Protein AF-A0A3D9MBD0-F1 (afdb_monomer)

Sequence (295 aa):
MAILNMESDGMPGQVFIALKALVALGPMTKDRLFSICAPELAVDPKRFRYAVARWTQLGLFVENDGKLRVASEYNWLSNLEHDEAVRRMPSVVREVALSEINNRNFWDAESNLSADFTRAAAWILAQDIYTLPSSAEQIQVLESVQVGNEARRVLQNDTRWNGFKHWSVFMGFASGDSPLTVDPTVAVRDSLSGIFKDRSTLPAVDFIEALATILPVLDFGSYRQLVESEIKNSELASRAGDALSTSLSRALKRLEIGGVVGFEIRADAKQGYSFTGFAGRPWDRFTHITYHGEA

Foldseek 3Di:
DELLQCQQQNFPLLVLLLQLCCLAVNWDAPVVSLCVRPNPVRHDSNSSVSNLVLVCVLQQWDDDPNIIHGHPVLNVLSVDDSVVSSLCVLLSVVQSLPDCCLQVPLLDPPPNRHNLLLLVLLVVLQDQLVPDDQDLVVNLVLQCQFFVDPSSGRSNDPSSVQSNLRSCCSNQQWDDDPSIRGANLSNLLSCVCVQQVVHFKDFQVSSVVSSLDSSLSAPPRPSSVVSNVRTDPVSRPDDDDQEGHQRVLRSVVVCVVVVQKDFDADPPAPDWHFYADPPRDTDDIGGMMGGPDDD

Solvent-accessible surface area (backbone atoms only — not comparable to full-atom values): 15734 Å² total; per-residue (Å²): 95,43,50,28,39,50,77,55,41,26,54,63,69,52,52,50,48,53,51,50,48,31,52,75,71,42,69,38,38,64,69,60,50,40,60,73,73,31,37,77,92,81,35,72,45,68,40,48,52,31,15,53,54,42,39,31,75,59,51,52,30,41,76,56,96,78,22,39,29,64,26,76,92,58,51,66,47,58,78,42,58,70,70,57,27,60,69,48,46,37,56,52,55,39,48,41,44,66,30,63,83,29,32,70,40,53,78,49,93,57,80,13,42,22,15,54,42,46,48,45,49,14,49,58,49,66,40,57,64,88,74,57,67,71,47,50,69,54,43,28,51,53,47,54,72,29,31,78,54,70,86,75,61,65,52,79,42,60,65,35,37,52,28,42,52,53,46,31,34,60,39,16,44,23,40,74,84,79,61,60,39,71,34,33,38,53,42,54,57,73,45,43,63,75,66,42,62,95,49,53,65,42,50,32,59,65,48,48,54,47,46,13,66,77,41,26,38,40,75,90,3,66,54,19,52,58,46,55,72,52,38,41,75,90,66,46,78,82,62,67,87,49,43,43,44,37,22,58,29,49,20,54,49,52,35,34,78,68,58,33,32,48,75,40,74,53,93,85,56,92,59,49,40,27,32,20,47,78,93,74,37,73,77,53,68,30,22,29,39,34,56,70,55,88,128

Radius of gyration: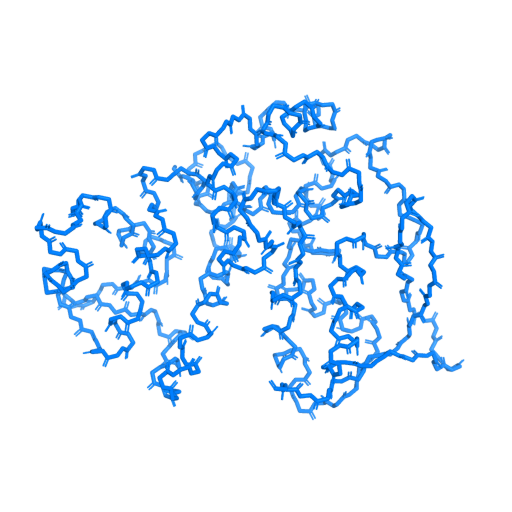 19.64 Å; Cα contacts (8 Å, |Δi|>4): 503; chains: 1; bounding box: 51×42×64 Å

pLDDT: mean 91.43, std 8.4, range [51.56, 98.56]

Structure (mmCIF, N/CA/C/O backbone):
data_AF-A0A3D9MBD0-F1
#
_entry.id   AF-A0A3D9MBD0-F1
#
loop_
_atom_site.group_PDB
_atom_site.id
_atom_site.type_symbol
_atom_site.label_atom_id
_atom_site.label_alt_id
_atom_site.label_comp_id
_atom_site.label_asym_id
_atom_site.label_entity_id
_atom_site.label_seq_id
_atom_site.pdbx_PDB_ins_code
_atom_site.Cartn_x
_atom_site.Cartn_y
_atom_site.Cartn_z
_atom_site.occupancy
_atom_site.B_iso_or_equiv
_atom_site.auth_seq_id
_atom_site.auth_comp_id
_atom_site.auth_asym_id
_atom_site.auth_atom_id
_atom_site.pdbx_PDB_model_num
ATOM 1 N N . MET A 1 1 ? -3.636 14.410 12.136 1.00 54.84 1 MET A 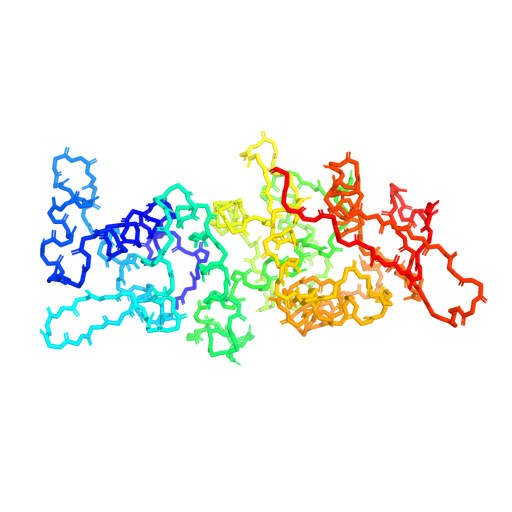N 1
ATOM 2 C CA . MET A 1 1 ? -3.080 13.145 12.673 1.00 54.84 1 MET A CA 1
ATOM 3 C C . MET A 1 1 ? -3.006 12.137 11.541 1.00 54.84 1 MET A C 1
ATOM 5 O O . MET A 1 1 ? -3.820 12.257 10.628 1.00 54.84 1 MET A O 1
ATOM 9 N N . ALA A 1 2 ? -2.005 11.258 11.566 1.00 66.19 2 ALA A N 1
ATOM 10 C CA . ALA A 1 2 ? -1.391 10.651 10.386 1.00 66.19 2 ALA A CA 1
ATOM 11 C C . ALA A 1 2 ? -0.995 9.187 10.705 1.00 66.19 2 ALA A C 1
ATOM 13 O O . ALA A 1 2 ? -0.537 8.956 11.821 1.00 66.19 2 ALA A O 1
ATOM 14 N N . ILE A 1 3 ? -1.176 8.229 9.782 1.00 77.81 3 ILE A N 1
ATOM 15 C CA . ILE A 1 3 ? -1.124 6.764 10.035 1.00 77.81 3 ILE A CA 1
ATOM 16 C C . ILE A 1 3 ? 0.204 6.275 10.633 1.00 77.81 3 ILE A C 1
ATOM 18 O O . ILE A 1 3 ? 0.242 5.262 11.336 1.00 77.81 3 ILE A O 1
ATOM 22 N N . LEU A 1 4 ? 1.303 6.993 10.403 1.00 80.12 4 LEU A N 1
ATOM 23 C CA . LEU A 1 4 ? 2.607 6.665 10.977 1.00 80.12 4 LEU A CA 1
ATOM 24 C C . LEU A 1 4 ? 2.704 6.984 12.480 1.00 80.12 4 LEU A C 1
ATOM 26 O O . LEU A 1 4 ? 3.708 6.644 13.108 1.00 80.12 4 LEU A O 1
ATOM 30 N N . ASN A 1 5 ? 1.688 7.615 13.080 1.00 80.56 5 ASN A N 1
ATOM 31 C CA . ASN A 1 5 ? 1.616 7.860 14.517 1.00 80.56 5 ASN A CA 1
ATOM 32 C C . ASN A 1 5 ? 0.902 6.712 15.259 1.00 80.56 5 ASN A C 1
ATOM 34 O O . ASN A 1 5 ? -0.313 6.708 15.452 1.00 80.56 5 ASN A O 1
ATOM 38 N N . MET A 1 6 ? 1.685 5.755 15.759 1.00 73.88 6 MET A N 1
ATOM 39 C CA . MET A 1 6 ? 1.171 4.558 16.441 1.00 73.88 6 MET A CA 1
ATOM 40 C C . MET A 1 6 ? 0.316 4.840 17.692 1.00 73.88 6 MET A C 1
ATOM 42 O O . MET A 1 6 ? -0.468 3.978 18.090 1.00 73.88 6 MET A O 1
ATOM 46 N N . GLU A 1 7 ? 0.445 6.007 18.335 1.00 69.31 7 GLU A N 1
ATOM 47 C CA . GLU A 1 7 ? -0.345 6.329 19.534 1.00 69.31 7 GLU A CA 1
ATOM 48 C C . GLU A 1 7 ? -1.826 6.579 19.224 1.00 69.31 7 GLU A C 1
ATOM 50 O O . GLU A 1 7 ? -2.692 6.199 20.017 1.00 69.31 7 GLU A O 1
ATOM 55 N N . SER A 1 8 ? -2.115 7.188 18.071 1.00 65.81 8 SER A N 1
ATOM 56 C CA . SER A 1 8 ? -3.468 7.587 17.668 1.00 65.81 8 SER A CA 1
ATOM 57 C C . SER A 1 8 ? -4.080 6.646 16.632 1.00 65.81 8 SER A C 1
ATOM 59 O O . SER A 1 8 ? -5.295 6.463 16.612 1.00 65.81 8 SER A O 1
ATOM 61 N N . ASP A 1 9 ? -3.255 6.043 15.778 1.00 70.50 9 ASP A N 1
ATOM 62 C CA . ASP A 1 9 ? -3.713 5.240 14.641 1.00 70.50 9 ASP A CA 1
ATOM 63 C C . ASP A 1 9 ? -3.773 3.736 14.953 1.00 70.50 9 ASP A C 1
ATOM 65 O O . ASP A 1 9 ? -4.411 2.961 14.233 1.00 70.50 9 ASP A O 1
ATOM 69 N N . GLY A 1 10 ? -3.175 3.344 16.081 1.00 79.62 10 GLY A N 1
ATOM 70 C CA . GLY A 1 10 ? -3.076 1.966 16.527 1.00 79.62 10 GLY A CA 1
ATOM 71 C C . GLY A 1 10 ? -2.046 1.151 15.754 1.00 79.62 10 GLY A C 1
ATOM 72 O O . GLY A 1 10 ? -1.422 1.601 14.795 1.00 79.62 10 GLY A O 1
ATOM 73 N N . MET A 1 11 ? -1.872 -0.089 16.197 1.00 88.06 11 MET A N 1
ATOM 74 C CA . MET A 1 11 ? -1.030 -1.081 15.533 1.00 88.06 11 MET A CA 1
ATOM 75 C C . MET A 1 11 ? -1.860 -1.902 14.540 1.00 88.06 11 MET A C 1
ATOM 77 O O . MET A 1 11 ? -3.035 -2.168 14.820 1.00 88.06 11 MET A O 1
ATOM 81 N N . PRO A 1 12 ? -1.260 -2.423 13.454 1.00 91.75 12 PRO A N 1
ATOM 82 C CA . PRO A 1 12 ? -1.986 -3.229 12.474 1.00 91.75 12 PRO A CA 1
ATOM 83 C C . PRO A 1 12 ? -2.772 -4.395 13.086 1.00 91.75 12 PRO A C 1
ATOM 85 O O . PRO A 1 12 ? -3.912 -4.644 12.706 1.00 91.75 12 PRO A O 1
ATOM 88 N N . GLY A 1 13 ? -2.215 -5.053 14.111 1.00 91.12 13 GLY A N 1
ATOM 89 C CA . GLY A 1 13 ? -2.890 -6.142 14.823 1.00 91.12 13 GLY A CA 1
ATOM 90 C C . GLY A 1 13 ? -4.216 -5.734 15.478 1.00 91.12 13 GLY A C 1
ATOM 91 O O . GLY A 1 13 ? -5.153 -6.524 15.496 1.00 91.12 13 GLY A O 1
ATOM 92 N N . GLN A 1 14 ? -4.339 -4.495 15.964 1.00 92.06 14 GLN A N 1
ATOM 93 C CA . GLN A 1 14 ? -5.577 -4.002 16.581 1.00 92.06 14 GLN A CA 1
ATOM 94 C C . GLN A 1 14 ? -6.681 -3.835 15.534 1.00 92.06 14 GLN A C 1
ATOM 96 O O . GLN A 1 14 ? -7.807 -4.289 15.734 1.00 92.06 14 GLN A O 1
ATOM 101 N N . VAL A 1 15 ? -6.344 -3.239 14.391 1.00 93.81 15 VAL A N 1
ATOM 102 C CA . VAL A 1 15 ? -7.279 -3.053 13.272 1.00 93.81 15 VAL A CA 1
ATOM 103 C C . VAL A 1 15 ? -7.676 -4.390 12.673 1.00 93.81 15 VAL A C 1
ATOM 105 O O . VAL A 1 15 ? -8.856 -4.633 12.440 1.00 93.81 15 VAL A O 1
ATOM 108 N N . PHE A 1 16 ? -6.706 -5.283 12.497 1.00 95.25 16 PHE A N 1
ATOM 109 C CA . PHE A 1 16 ? -6.936 -6.631 12.005 1.00 95.25 16 PHE A CA 1
ATOM 110 C C . PHE A 1 16 ? -7.888 -7.419 12.912 1.00 95.25 16 PHE A C 1
ATOM 112 O O . PHE A 1 16 ? -8.833 -8.024 12.419 1.00 95.25 16 PHE A O 1
ATOM 119 N N . ILE A 1 17 ? -7.704 -7.372 14.236 1.00 94.94 17 ILE A N 1
ATOM 120 C CA . ILE A 1 17 ? -8.604 -8.043 15.186 1.00 94.94 17 ILE A CA 1
ATOM 121 C C . ILE A 1 17 ? -10.011 -7.428 15.143 1.00 94.94 17 ILE A C 1
ATOM 123 O O . ILE A 1 17 ? -10.994 -8.170 15.136 1.00 94.94 17 ILE A O 1
ATOM 127 N N . ALA A 1 18 ? -10.130 -6.096 15.078 1.00 95.44 18 ALA A N 1
ATOM 128 C CA . ALA A 1 18 ? -11.424 -5.425 14.948 1.00 95.44 18 ALA A CA 1
ATOM 129 C C . ALA A 1 18 ? -12.154 -5.841 13.660 1.00 95.44 18 ALA A C 1
ATOM 131 O O . ALA A 1 18 ? -13.325 -6.222 13.705 1.00 95.44 18 ALA A O 1
ATOM 132 N N . LEU A 1 19 ? -11.446 -5.821 12.528 1.00 96.81 19 LEU A N 1
ATOM 133 C CA . LEU A 1 19 ? -11.967 -6.227 11.227 1.00 96.81 19 LEU A CA 1
ATOM 134 C C . LEU A 1 19 ? -12.376 -7.703 11.236 1.00 96.81 19 LEU A C 1
ATOM 136 O O . LEU A 1 19 ? -13.499 -8.027 10.859 1.00 96.81 19 LEU A O 1
ATOM 140 N N . LYS A 1 20 ? -11.521 -8.584 11.763 1.00 96.38 20 LYS A N 1
ATOM 141 C CA . LYS A 1 20 ? -11.807 -10.015 11.905 1.00 96.38 20 LYS A CA 1
ATOM 142 C C . LYS A 1 20 ? -13.062 -10.275 12.731 1.00 96.38 20 LYS A C 1
ATOM 144 O O . LYS A 1 20 ? -13.895 -11.082 12.325 1.00 96.38 20 LYS A O 1
ATOM 149 N N . ALA A 1 21 ? -13.223 -9.588 13.860 1.00 96.38 21 ALA A N 1
ATOM 150 C CA . ALA A 1 21 ? -14.402 -9.736 14.705 1.00 96.38 21 ALA A CA 1
ATOM 151 C C . ALA A 1 21 ? -15.682 -9.264 14.001 1.00 96.38 21 ALA A C 1
ATOM 153 O O . ALA A 1 21 ? -16.694 -9.956 14.069 1.00 96.38 21 ALA A O 1
ATOM 154 N N . LEU A 1 22 ? -15.646 -8.127 13.301 1.00 96.75 22 LEU A N 1
ATOM 155 C CA . LEU A 1 22 ? -16.814 -7.595 12.590 1.00 96.75 22 LEU A CA 1
ATOM 156 C C . LEU A 1 22 ? -17.202 -8.434 11.366 1.00 96.75 22 LEU A C 1
ATOM 158 O O . LEU A 1 22 ? -18.392 -8.582 11.103 1.00 96.75 22 LEU A O 1
ATOM 162 N N . VAL A 1 23 ? -16.230 -9.009 10.651 1.00 96.38 23 VAL A N 1
ATOM 163 C CA . VAL A 1 23 ? -16.489 -9.951 9.548 1.00 96.38 23 VAL A CA 1
ATOM 164 C C . VAL A 1 23 ? -17.091 -11.255 10.082 1.00 96.38 23 VAL A C 1
ATOM 166 O O . VAL A 1 23 ? -18.076 -11.742 9.542 1.00 96.38 23 VAL A O 1
ATOM 169 N N . ALA A 1 24 ? -16.547 -11.807 11.171 1.00 95.00 24 ALA A N 1
ATOM 170 C CA . ALA A 1 24 ? -16.981 -13.106 11.688 1.00 95.00 24 ALA A CA 1
ATOM 171 C C . ALA A 1 24 ? -18.297 -13.060 12.486 1.00 95.00 24 ALA A C 1
ATOM 173 O O . ALA A 1 24 ? -19.066 -14.017 12.467 1.00 95.00 24 ALA A O 1
ATOM 174 N N . LEU A 1 25 ? -18.544 -11.981 13.234 1.00 95.31 25 LEU A N 1
ATOM 175 C CA . LEU A 1 25 ? -19.671 -11.875 14.174 1.00 95.31 25 LEU A CA 1
ATOM 176 C C . LEU A 1 25 ? -20.735 -10.864 13.725 1.00 95.31 25 LEU A C 1
ATOM 178 O O . LEU A 1 25 ? -21.774 -10.733 14.377 1.00 95.31 25 LEU A O 1
ATOM 182 N N . GLY A 1 26 ? -20.478 -10.145 12.632 1.00 94.94 26 GLY A N 1
ATOM 183 C CA . GLY A 1 26 ? -21.361 -9.125 12.088 1.00 94.94 26 GLY A CA 1
ATOM 184 C C . GLY A 1 26 ? -21.385 -7.810 12.886 1.00 94.94 26 GLY A C 1
ATOM 185 O O . GLY A 1 26 ? -20.611 -7.608 13.829 1.00 94.94 26 GLY A O 1
ATOM 186 N N . PRO A 1 27 ? -22.291 -6.885 12.508 1.00 96.88 27 PRO A N 1
ATOM 187 C CA . PRO A 1 27 ? -22.417 -5.573 13.138 1.00 96.88 27 PRO A CA 1
ATOM 188 C C . PRO A 1 27 ? -22.726 -5.646 14.638 1.00 96.88 27 PRO A C 1
ATOM 190 O O . PRO A 1 27 ? -23.676 -6.314 15.061 1.00 96.88 27 PRO A O 1
ATOM 193 N N . MET A 1 28 ? -21.994 -4.884 15.451 1.00 97.62 28 MET A N 1
ATOM 194 C CA . MET A 1 28 ? -22.148 -4.889 16.910 1.00 97.62 28 MET A CA 1
ATOM 195 C C . MET A 1 28 ? -21.879 -3.523 17.541 1.00 97.62 28 MET A C 1
ATOM 197 O O . MET A 1 28 ? -21.316 -2.635 16.909 1.00 97.62 28 MET A O 1
ATOM 201 N N . THR A 1 29 ? -22.282 -3.335 18.798 1.00 97.06 29 THR A N 1
ATOM 202 C CA . THR A 1 29 ? -21.958 -2.110 19.542 1.00 97.06 29 THR A CA 1
ATOM 203 C C . THR A 1 29 ? -20.453 -2.018 19.801 1.00 97.06 29 THR A C 1
ATOM 205 O O . THR A 1 29 ? -19.770 -3.040 19.927 1.00 97.06 29 THR A O 1
ATOM 208 N N . LYS A 1 30 ? -19.933 -0.792 19.926 1.00 94.81 30 LYS A N 1
ATOM 209 C CA . LYS A 1 30 ? -18.523 -0.548 20.276 1.00 94.81 30 LYS A CA 1
ATOM 210 C C . LYS A 1 30 ? -18.131 -1.236 21.585 1.00 94.81 30 LYS A C 1
ATOM 212 O O . LYS A 1 30 ? -17.104 -1.901 21.622 1.00 94.81 30 LYS A O 1
ATOM 217 N N . ASP A 1 31 ? -18.982 -1.174 22.608 1.00 92.81 31 ASP A N 1
ATOM 218 C CA . ASP A 1 31 ? -18.724 -1.823 23.902 1.00 92.81 31 ASP A CA 1
ATOM 219 C C . ASP A 1 31 ? -18.565 -3.338 23.772 1.00 92.81 31 ASP A C 1
ATOM 221 O O . ASP A 1 31 ? -17.638 -3.924 24.337 1.00 92.81 31 ASP A O 1
ATOM 225 N N . ARG A 1 32 ? -19.422 -3.977 22.964 1.00 95.06 32 ARG A N 1
ATOM 226 C CA . ARG A 1 32 ? -19.304 -5.409 22.689 1.00 95.06 32 ARG A CA 1
ATOM 227 C C . ARG A 1 32 ? -18.005 -5.711 21.948 1.00 95.06 32 ARG A C 1
ATOM 229 O O . ARG A 1 32 ? -17.284 -6.607 22.374 1.00 95.06 32 ARG A O 1
ATOM 236 N N . LEU A 1 33 ? -17.668 -4.950 20.906 1.00 94.88 33 LEU A N 1
ATOM 237 C CA . LEU A 1 33 ? -16.407 -5.131 20.184 1.00 94.88 33 LEU A CA 1
ATOM 238 C C . LEU A 1 33 ? -15.193 -4.988 21.115 1.00 94.88 33 LEU A C 1
ATOM 240 O O . LEU A 1 33 ? -14.294 -5.823 21.087 1.00 94.88 33 LEU A O 1
ATOM 244 N N . PHE A 1 34 ? -15.179 -3.965 21.971 1.00 92.94 34 PHE A N 1
ATOM 245 C CA . PHE A 1 34 ? -14.080 -3.713 22.905 1.00 92.94 34 PHE A CA 1
ATOM 246 C C . PHE A 1 34 ? -13.938 -4.830 23.939 1.00 92.94 34 PHE A C 1
ATOM 248 O O . PHE A 1 34 ? -12.818 -5.259 24.200 1.00 92.94 34 PHE A O 1
ATOM 255 N N . SER A 1 35 ? -15.049 -5.366 24.452 1.00 91.44 35 SER A N 1
ATOM 256 C CA . SER A 1 35 ? -15.024 -6.505 25.380 1.00 91.44 35 SER A CA 1
ATOM 257 C C . SER A 1 35 ? -14.431 -7.784 24.772 1.00 91.44 35 SER A C 1
ATOM 259 O O . SER A 1 35 ? -13.801 -8.558 25.487 1.00 91.44 35 SER A O 1
ATOM 261 N N . ILE A 1 36 ? -14.602 -7.996 23.461 1.00 91.62 36 ILE A N 1
ATOM 262 C CA . ILE A 1 36 ? -14.113 -9.185 22.746 1.00 91.62 36 ILE A CA 1
ATOM 263 C C . ILE A 1 36 ? -12.646 -9.012 22.343 1.00 91.62 36 ILE A C 1
ATOM 265 O O . ILE A 1 36 ? -11.837 -9.919 22.517 1.00 91.62 36 ILE A O 1
ATOM 269 N N . CYS A 1 37 ? -12.308 -7.853 21.781 1.00 90.81 37 CYS A N 1
ATOM 270 C CA . CYS A 1 37 ? -11.036 -7.637 21.096 1.00 90.81 37 CYS A CA 1
ATOM 271 C C . CYS A 1 37 ? -9.943 -7.024 21.978 1.00 90.81 37 CYS A C 1
ATOM 273 O O . CYS A 1 37 ? -8.762 -7.156 21.663 1.00 90.81 37 CYS A O 1
ATOM 275 N N . ALA A 1 38 ? -10.318 -6.330 23.052 1.00 86.88 38 ALA A N 1
ATOM 276 C CA . ALA A 1 38 ? -9.388 -5.670 23.963 1.00 86.88 38 ALA A CA 1
ATOM 277 C C . ALA A 1 38 ? -9.907 -5.726 25.412 1.00 86.88 38 ALA A C 1
ATOM 279 O O . ALA A 1 38 ? -10.199 -4.679 26.001 1.00 86.88 38 ALA A O 1
ATOM 280 N N . PRO A 1 39 ? -10.055 -6.933 25.997 1.00 80.12 39 PRO A N 1
ATOM 281 C CA . PRO A 1 39 ? -10.430 -7.051 27.398 1.00 80.12 39 PRO A CA 1
ATOM 282 C C . PRO A 1 39 ? -9.355 -6.390 28.272 1.00 80.12 39 PRO A C 1
ATOM 284 O O . PRO A 1 39 ? -8.161 -6.591 28.046 1.00 80.12 39 PRO A O 1
ATOM 287 N N . GLU A 1 40 ? -9.776 -5.620 29.282 1.00 75.06 40 GLU A N 1
ATOM 288 C CA . GLU A 1 40 ? -8.896 -4.778 30.121 1.00 75.06 40 GLU A CA 1
ATOM 289 C C . GLU A 1 40 ? -7.742 -5.547 30.779 1.00 75.06 40 GLU A C 1
ATOM 291 O O . GLU A 1 40 ? -6.686 -4.983 31.049 1.00 75.06 40 GLU A O 1
ATOM 296 N N . LEU A 1 41 ? -7.925 -6.849 30.998 1.00 68.81 41 LEU A N 1
ATOM 297 C CA . LEU A 1 41 ? -6.919 -7.737 31.578 1.00 68.81 41 LEU A CA 1
ATOM 298 C C . LEU A 1 41 ? -5.787 -8.116 30.606 1.00 68.81 41 LEU A C 1
ATOM 300 O O . LEU A 1 41 ? -4.773 -8.642 31.054 1.00 68.81 41 LEU A O 1
ATOM 304 N N . ALA A 1 42 ? -5.952 -7.893 29.297 1.00 68.44 42 ALA A N 1
ATOM 305 C CA . ALA A 1 42 ? -5.021 -8.363 28.266 1.00 68.44 42 ALA A CA 1
ATOM 306 C C . ALA A 1 42 ? -4.357 -7.240 2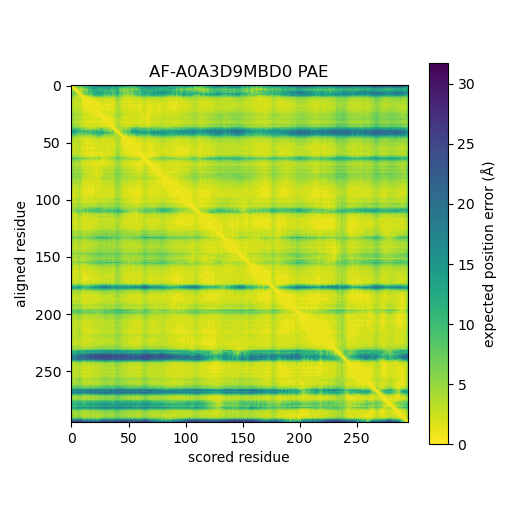7.455 1.00 68.44 42 ALA A C 1
ATOM 308 O O . ALA A 1 42 ? -3.231 -7.414 26.993 1.00 68.44 42 ALA A O 1
ATOM 309 N N . VAL A 1 43 ? -5.038 -6.109 27.236 1.00 73.06 43 VAL A N 1
ATOM 310 C CA . VAL A 1 43 ? -4.560 -5.031 26.351 1.00 73.06 43 VAL A CA 1
ATOM 311 C C . VAL A 1 43 ? -4.992 -3.673 26.898 1.00 73.06 43 VAL A C 1
ATOM 313 O O . VAL A 1 43 ? -6.094 -3.555 27.423 1.00 73.06 43 VAL A O 1
ATOM 316 N N . ASP A 1 44 ? -4.168 -2.631 26.712 1.00 75.00 44 ASP A N 1
ATOM 317 C CA . ASP A 1 44 ? -4.590 -1.239 26.926 1.00 75.00 44 ASP A CA 1
ATOM 318 C C . ASP A 1 44 ? -5.783 -0.902 26.001 1.00 75.00 44 ASP A C 1
ATOM 320 O O . ASP A 1 44 ? -5.599 -0.744 24.782 1.00 75.00 44 ASP A O 1
ATOM 324 N N . PRO A 1 45 ? -7.007 -0.752 26.545 1.00 81.81 45 PRO A N 1
ATOM 325 C CA . PRO A 1 45 ? -8.202 -0.532 25.740 1.00 81.81 45 PRO A CA 1
ATOM 326 C C . PRO A 1 45 ? -8.162 0.816 25.026 1.00 81.81 45 PRO A C 1
ATOM 328 O O . PRO A 1 45 ? -8.815 0.989 23.998 1.00 81.81 45 PRO A O 1
ATOM 331 N N . LYS A 1 46 ? -7.409 1.788 25.556 1.00 86.00 46 LYS A N 1
ATOM 332 C CA . LYS A 1 46 ? -7.351 3.149 25.023 1.00 86.00 46 LYS A CA 1
ATOM 333 C C . LYS A 1 46 ? -6.799 3.151 23.600 1.00 86.00 46 LYS A C 1
ATOM 335 O O . LYS A 1 46 ? -7.417 3.729 22.708 1.00 86.00 46 LYS A O 1
ATOM 340 N N . ARG A 1 47 ? -5.696 2.433 23.368 1.00 84.38 47 ARG A N 1
ATOM 341 C CA . ARG A 1 47 ? -5.077 2.307 22.037 1.00 84.38 47 ARG A CA 1
ATOM 342 C C . ARG A 1 47 ? -5.994 1.602 21.042 1.00 84.38 47 ARG A C 1
ATOM 344 O O . ARG A 1 47 ? -6.132 2.063 19.915 1.00 84.38 47 ARG A O 1
ATOM 351 N N . PHE A 1 48 ? -6.673 0.534 21.464 1.00 89.31 48 PHE A N 1
ATOM 352 C CA . PHE A 1 48 ? -7.627 -0.167 20.601 1.00 89.31 48 PHE A CA 1
ATOM 353 C C . PHE A 1 48 ? -8.808 0.732 20.206 1.00 89.31 48 PHE A C 1
ATOM 355 O O . PHE A 1 48 ? -9.202 0.774 19.042 1.00 89.31 48 PHE A O 1
ATOM 362 N N . ARG A 1 49 ? -9.349 1.504 21.159 1.00 91.56 49 ARG A N 1
ATOM 363 C CA . ARG A 1 49 ? -10.429 2.469 20.901 1.00 91.56 49 ARG A CA 1
ATOM 364 C C . ARG A 1 49 ? -10.003 3.548 19.908 1.00 91.56 49 ARG A C 1
ATOM 366 O O . ARG A 1 49 ? -10.786 3.870 19.016 1.00 91.56 49 ARG A O 1
ATOM 373 N N . TYR A 1 50 ? -8.785 4.078 20.034 1.00 89.75 50 TYR A N 1
ATOM 374 C CA . TYR A 1 50 ? -8.248 5.043 19.073 1.00 89.75 50 TYR A CA 1
ATOM 375 C C . TYR A 1 50 ? -8.063 4.437 17.688 1.00 89.75 50 TYR A C 1
ATOM 377 O O . TYR A 1 50 ? -8.526 5.040 16.725 1.00 89.75 50 TYR A O 1
ATOM 385 N N . ALA A 1 51 ? -7.530 3.216 17.592 1.00 90.75 51 ALA A N 1
ATOM 386 C CA . ALA A 1 51 ? -7.429 2.495 16.327 1.00 90.75 51 ALA A CA 1
ATOM 387 C C . ALA A 1 51 ? -8.806 2.359 15.653 1.00 90.75 51 ALA A C 1
ATOM 389 O O . ALA A 1 51 ? -8.993 2.765 14.510 1.00 90.75 51 ALA A O 1
ATOM 390 N N . VAL A 1 52 ? -9.817 1.869 16.377 1.00 93.88 52 VAL A N 1
ATOM 391 C CA . VAL A 1 52 ? -11.174 1.723 15.829 1.00 93.88 52 VAL A CA 1
ATOM 392 C C . VAL A 1 52 ? -11.756 3.071 15.402 1.00 93.88 52 VAL A C 1
ATOM 394 O O . VAL A 1 52 ? -12.292 3.180 14.300 1.00 93.88 52 VAL A O 1
ATOM 397 N N . ALA A 1 53 ? -11.633 4.111 16.230 1.00 93.31 53 ALA A N 1
ATOM 398 C CA . ALA A 1 53 ? -12.114 5.448 15.889 1.00 93.31 53 ALA A CA 1
ATOM 399 C C . ALA A 1 53 ? -11.415 5.997 14.639 1.00 93.31 53 ALA A C 1
ATOM 401 O O . ALA A 1 53 ? -12.065 6.545 13.749 1.00 93.31 53 ALA A O 1
ATOM 402 N N . ARG A 1 54 ? -10.102 5.802 14.539 1.00 92.25 54 ARG A N 1
ATOM 403 C CA . ARG A 1 54 ? -9.302 6.269 13.419 1.00 92.25 54 ARG A CA 1
ATOM 404 C C . ARG A 1 54 ? -9.667 5.569 12.120 1.00 92.25 54 ARG A C 1
ATOM 406 O O . ARG A 1 54 ? -9.916 6.225 11.118 1.00 92.25 54 ARG A O 1
ATOM 413 N N . TRP A 1 55 ? -9.770 4.250 12.145 1.00 95.00 55 TRP A N 1
ATOM 414 C CA . TRP A 1 55 ? -10.138 3.472 10.968 1.00 95.00 55 TRP A CA 1
ATOM 415 C C . TRP A 1 55 ? -11.626 3.603 10.609 1.00 95.00 55 TRP A C 1
ATOM 417 O O . TRP A 1 55 ? -12.003 3.361 9.468 1.00 95.00 55 TRP A O 1
ATOM 427 N N . THR A 1 56 ? -12.457 4.103 11.531 1.00 95.88 56 THR A N 1
ATOM 428 C CA . THR A 1 56 ? -13.793 4.628 11.199 1.00 95.88 56 THR A CA 1
ATOM 429 C C . THR A 1 56 ? -13.691 5.943 10.413 1.00 95.88 56 THR A C 1
ATOM 431 O O . THR A 1 56 ? -14.368 6.102 9.406 1.00 95.88 56 THR A O 1
ATOM 434 N N . GLN A 1 57 ? -12.815 6.877 10.814 1.00 94.12 57 GLN A N 1
ATOM 435 C CA . GLN A 1 57 ? -12.592 8.134 10.071 1.00 94.12 57 GLN A CA 1
ATOM 436 C C . GLN A 1 57 ? -12.031 7.900 8.665 1.00 94.12 57 GLN A C 1
ATOM 438 O O . GLN A 1 57 ? -12.369 8.642 7.751 1.00 94.12 57 GLN A O 1
ATOM 443 N N . LEU A 1 58 ? -11.180 6.884 8.503 1.00 94.69 58 LEU A N 1
ATOM 444 C CA . LEU A 1 58 ? -10.625 6.490 7.205 1.00 94.69 58 LEU A CA 1
ATOM 445 C C . LEU A 1 58 ? -11.643 5.749 6.322 1.00 94.69 58 LEU A C 1
ATOM 447 O O . LEU A 1 58 ? -11.363 5.516 5.153 1.00 94.69 58 LEU A O 1
ATOM 451 N N . GLY A 1 59 ? -12.805 5.368 6.860 1.00 96.38 59 GLY A N 1
ATOM 452 C CA . GLY A 1 59 ? -13.865 4.706 6.101 1.00 96.38 59 GLY A CA 1
ATOM 453 C C . GLY A 1 59 ? -13.789 3.178 6.055 1.00 96.38 59 GLY A C 1
ATOM 454 O O . GLY A 1 59 ? -14.606 2.573 5.379 1.00 96.38 59 GLY A O 1
ATOM 455 N N . LEU A 1 60 ? -12.882 2.524 6.794 1.00 97.31 60 LEU A N 1
ATOM 456 C CA . LEU A 1 60 ? -12.887 1.054 6.909 1.00 97.31 60 LEU A CA 1
ATOM 457 C C . LEU A 1 60 ? -14.100 0.560 7.707 1.00 97.31 60 LEU A C 1
ATOM 459 O O . LEU A 1 60 ? -14.728 -0.448 7.369 1.00 97.31 60 LEU A O 1
ATOM 463 N N . PHE A 1 61 ? -14.412 1.267 8.792 1.00 97.56 61 PHE A N 1
ATOM 464 C CA . PHE A 1 61 ? -15.569 0.993 9.635 1.00 97.56 61 PHE A CA 1
ATOM 465 C C . PHE A 1 61 ? -16.602 2.104 9.507 1.00 97.56 61 PHE A C 1
ATOM 467 O O . PHE A 1 61 ? -16.265 3.268 9.311 1.00 97.56 61 PHE A O 1
ATOM 474 N N . VAL A 1 62 ? -17.870 1.746 9.676 1.00 97.06 62 VAL A N 1
ATOM 475 C CA . VAL A 1 62 ? -18.996 2.682 9.662 1.00 97.06 62 VAL A CA 1
ATOM 476 C C . VAL A 1 62 ? -19.875 2.409 10.872 1.00 97.06 62 VAL A C 1
ATOM 478 O O . VAL A 1 62 ? -20.098 1.257 11.252 1.00 97.06 62 VAL A O 1
ATOM 481 N N . GLU A 1 63 ? -20.385 3.471 11.485 1.00 95.88 63 GLU A N 1
ATOM 482 C CA . GLU A 1 63 ? -21.351 3.386 12.575 1.00 95.88 63 GLU A CA 1
ATOM 483 C C . GLU A 1 63 ? -22.744 3.747 12.059 1.00 95.88 63 GLU A C 1
ATOM 485 O O . GLU A 1 63 ? -22.952 4.827 11.514 1.00 95.88 63 GLU A O 1
ATOM 490 N N . ASN A 1 64 ? -23.696 2.828 12.219 1.00 93.38 64 ASN A N 1
ATOM 491 C CA . ASN A 1 64 ? -25.099 3.052 11.887 1.00 93.38 64 ASN A CA 1
ATOM 492 C C . ASN A 1 64 ? -25.994 2.345 12.913 1.00 93.38 64 ASN A C 1
ATOM 494 O O . ASN A 1 64 ? -25.711 1.203 13.292 1.00 93.38 64 ASN A O 1
ATOM 498 N N . ASP A 1 65 ? -27.051 3.021 13.364 1.00 92.25 65 ASP A N 1
ATOM 499 C CA . ASP A 1 65 ? -27.972 2.556 14.411 1.00 92.25 65 ASP A CA 1
ATOM 500 C C . ASP A 1 65 ? -27.255 2.116 15.705 1.00 92.25 65 ASP A C 1
ATOM 502 O O . ASP A 1 65 ? -27.570 1.083 16.300 1.00 92.25 65 ASP A O 1
ATOM 506 N N . GLY A 1 66 ? -26.215 2.858 16.110 1.00 92.94 66 GLY A N 1
ATOM 507 C CA . GLY A 1 66 ? -25.397 2.549 17.294 1.00 92.94 66 GLY A CA 1
ATOM 508 C C . GLY A 1 66 ? -24.550 1.273 17.176 1.00 92.94 66 GLY A C 1
ATOM 509 O O . GLY A 1 66 ? -24.005 0.789 18.172 1.00 92.94 66 GLY A O 1
ATOM 510 N N . LYS A 1 67 ? -24.441 0.699 15.972 1.00 96.69 67 LYS A N 1
ATOM 511 C CA . LYS A 1 67 ? -23.615 -0.476 15.684 1.00 96.69 67 LYS A CA 1
ATOM 512 C C . LYS A 1 67 ? -22.495 -0.122 14.724 1.00 96.69 67 LYS A C 1
ATOM 514 O O . LYS A 1 67 ? -22.725 0.457 13.663 1.00 96.69 67 LYS A O 1
ATOM 519 N N . LEU A 1 68 ? -21.294 -0.557 15.074 1.00 97.50 68 LEU A N 1
ATOM 520 C CA . LEU A 1 68 ? -20.144 -0.550 14.193 1.00 97.50 68 LEU A CA 1
ATOM 521 C C . LEU A 1 68 ? -20.215 -1.751 13.243 1.00 97.50 68 LEU A C 1
ATOM 523 O O . LEU A 1 68 ? -20.599 -2.853 13.644 1.00 97.50 68 LEU A O 1
ATOM 527 N N . ARG A 1 69 ? -19.843 -1.533 11.986 1.00 97.06 69 ARG A N 1
ATOM 528 C CA . ARG A 1 69 ? -19.732 -2.553 10.938 1.00 97.06 69 ARG A CA 1
ATOM 529 C C . ARG A 1 69 ? -18.586 -2.216 9.990 1.00 97.06 69 ARG A C 1
ATOM 531 O O . ARG A 1 69 ? -18.101 -1.088 9.992 1.00 97.06 69 ARG A O 1
ATOM 538 N N . VAL A 1 70 ? -18.175 -3.185 9.181 1.00 97.56 70 VAL A N 1
ATOM 539 C CA . VAL A 1 70 ? -17.279 -2.935 8.043 1.00 97.56 70 VAL A CA 1
ATOM 540 C C . VAL A 1 70 ? -18.032 -2.119 6.986 1.00 97.56 70 VAL A C 1
ATOM 542 O O . VAL A 1 70 ? -19.246 -2.288 6.835 1.00 97.56 70 VAL A O 1
ATOM 545 N N . ALA A 1 71 ? -17.347 -1.207 6.294 1.00 97.44 71 ALA A N 1
ATOM 546 C CA . ALA A 1 71 ? -17.935 -0.463 5.183 1.00 97.44 71 ALA A CA 1
ATOM 547 C C . ALA A 1 71 ? -18.485 -1.407 4.103 1.00 97.44 71 ALA A C 1
ATOM 549 O O . ALA A 1 71 ? -17.934 -2.478 3.846 1.00 97.44 71 ALA A O 1
ATOM 550 N N . SER A 1 72 ? -19.596 -1.011 3.474 1.00 95.50 72 SER A N 1
ATOM 551 C CA . SER A 1 72 ? -20.378 -1.903 2.610 1.00 95.50 72 SER A CA 1
ATOM 552 C C . SER A 1 72 ? -19.619 -2.405 1.385 1.00 95.50 72 SER A C 1
ATOM 554 O O . SER A 1 72 ? -19.896 -3.504 0.911 1.00 95.50 72 SER A O 1
ATOM 556 N N . GLU A 1 73 ? -18.653 -1.626 0.903 1.00 95.62 73 GLU A N 1
ATOM 557 C CA . GLU A 1 73 ? -17.742 -1.995 -0.184 1.00 95.62 73 GLU A CA 1
ATOM 558 C C . GLU A 1 73 ? -16.880 -3.233 0.131 1.00 95.62 73 GLU A C 1
ATOM 560 O O . GLU A 1 73 ? -16.504 -3.956 -0.786 1.00 95.62 73 GLU A O 1
ATOM 565 N N . TYR A 1 74 ? -16.669 -3.561 1.413 1.00 96.31 74 TYR A N 1
ATOM 566 C CA . TYR A 1 74 ? -15.908 -4.739 1.856 1.00 96.31 74 TYR A CA 1
ATOM 567 C C . TYR A 1 74 ? -16.784 -5.852 2.451 1.00 96.31 74 TYR A C 1
ATOM 569 O O . TYR A 1 74 ? -16.271 -6.806 3.038 1.00 96.31 74 TYR A O 1
ATOM 577 N N . ASN A 1 75 ? -18.113 -5.783 2.290 1.00 92.81 75 ASN A N 1
ATOM 578 C CA . ASN A 1 75 ? -19.029 -6.820 2.790 1.00 92.81 75 ASN A CA 1
ATOM 579 C C . ASN A 1 75 ? -18.748 -8.207 2.193 1.00 92.81 75 ASN A C 1
ATOM 581 O O . ASN A 1 75 ? -19.052 -9.217 2.831 1.00 92.81 75 ASN A O 1
ATOM 585 N N . TRP A 1 76 ? -18.144 -8.264 1.001 1.00 94.31 76 TRP A N 1
ATOM 586 C CA . TRP A 1 76 ? -17.753 -9.510 0.341 1.00 94.31 76 TRP A CA 1
ATOM 587 C C . TRP A 1 76 ? -16.802 -10.367 1.186 1.00 94.31 76 TRP A C 1
ATOM 589 O O . TRP A 1 76 ? -16.835 -11.585 1.043 1.00 94.31 76 TRP A O 1
ATOM 599 N N . LEU A 1 77 ? -16.043 -9.780 2.125 1.00 95.44 77 LEU A N 1
ATOM 600 C CA . LEU A 1 77 ? -15.217 -10.537 3.077 1.00 95.44 77 LEU A CA 1
ATOM 601 C C . LEU A 1 77 ? -16.034 -11.548 3.890 1.00 95.44 77 LEU A C 1
ATOM 603 O O . LEU A 1 77 ? -15.524 -12.607 4.233 1.00 95.44 77 LEU A O 1
ATOM 607 N N . SER A 1 78 ? -17.298 -11.236 4.191 1.00 93.12 78 SER A N 1
ATOM 608 C CA . SER A 1 78 ? -18.169 -12.111 4.991 1.00 93.12 78 SER A CA 1
ATOM 609 C C . SER A 1 78 ? -18.710 -13.302 4.194 1.00 93.12 78 SER A C 1
ATOM 611 O O . SER A 1 78 ? -19.253 -14.229 4.785 1.00 93.12 78 SER A O 1
ATOM 613 N N . ASN A 1 79 ? -18.572 -13.277 2.864 1.00 94.06 79 ASN A N 1
ATOM 614 C CA . ASN A 1 79 ? -18.990 -14.362 1.973 1.00 94.06 79 ASN A CA 1
ATOM 615 C C . ASN A 1 79 ? -17.856 -15.360 1.692 1.00 94.06 79 ASN A C 1
ATOM 617 O O . ASN A 1 79 ? -18.071 -16.338 0.979 1.00 94.06 79 ASN A O 1
ATOM 621 N N . LEU A 1 80 ? -16.649 -15.089 2.191 1.00 94.19 80 LEU A N 1
ATOM 622 C CA . LEU A 1 80 ? -15.484 -15.943 2.012 1.00 94.19 80 LEU A CA 1
ATOM 623 C C . LEU A 1 80 ? -15.346 -16.927 3.173 1.00 94.19 80 LEU A C 1
ATOM 625 O O . LEU A 1 80 ? -15.742 -16.644 4.305 1.00 94.19 80 LEU A O 1
ATOM 629 N N . GLU A 1 81 ? -14.702 -18.059 2.895 1.00 94.50 81 GLU A N 1
ATOM 630 C CA . GLU A 1 81 ? -14.220 -18.963 3.938 1.00 94.50 81 GLU A CA 1
ATOM 631 C C . GLU A 1 81 ? -13.292 -18.226 4.910 1.00 94.50 81 GLU A C 1
ATOM 633 O O . GLU A 1 81 ? -12.553 -17.322 4.514 1.00 94.50 81 GLU A O 1
ATOM 638 N N . HIS A 1 82 ? -13.301 -18.630 6.184 1.00 91.69 82 HIS A N 1
ATOM 639 C CA . HIS A 1 82 ? -12.638 -17.889 7.264 1.00 91.69 82 HIS A CA 1
ATOM 640 C C . HIS A 1 82 ? -11.177 -17.535 6.955 1.00 91.69 82 HIS A C 1
ATOM 642 O O . HIS A 1 82 ? -10.768 -16.381 7.101 1.00 91.69 82 HIS A O 1
ATOM 648 N N . ASP A 1 83 ? -10.399 -18.522 6.514 1.00 93.56 83 ASP A N 1
ATOM 649 C CA . ASP A 1 83 ? -8.973 -18.343 6.243 1.00 93.56 83 ASP A CA 1
ATOM 650 C C . ASP A 1 83 ? -8.731 -17.447 5.027 1.00 93.56 83 ASP A C 1
ATOM 652 O O . ASP A 1 83 ? -7.766 -16.684 5.004 1.00 93.56 83 ASP A O 1
ATOM 656 N N . GLU A 1 84 ? -9.622 -17.494 4.037 1.00 93.31 84 GLU A N 1
ATOM 657 C CA . GLU A 1 84 ? -9.544 -16.641 2.855 1.00 93.31 84 GLU A CA 1
ATOM 658 C C . GLU A 1 84 ? -9.917 -15.195 3.191 1.00 93.31 84 GLU A C 1
ATOM 660 O O . GLU A 1 84 ? -9.177 -14.274 2.849 1.00 93.31 84 GLU A O 1
ATOM 665 N N . ALA A 1 85 ? -10.987 -14.983 3.961 1.00 94.56 85 ALA A N 1
ATOM 666 C CA . ALA A 1 85 ? -11.342 -13.663 4.475 1.00 94.56 85 ALA A CA 1
ATOM 667 C C . ALA A 1 85 ? -10.172 -13.047 5.255 1.00 94.56 85 ALA A C 1
ATOM 669 O O . ALA A 1 85 ? -9.798 -11.898 5.025 1.00 94.56 85 ALA A O 1
ATOM 670 N N . VAL A 1 86 ? -9.552 -13.830 6.144 1.00 94.44 86 VAL A N 1
ATOM 671 C CA . VAL A 1 86 ? -8.383 -13.420 6.930 1.00 94.44 86 VAL A CA 1
ATOM 672 C C . VAL A 1 86 ? -7.202 -13.031 6.037 1.00 94.44 86 VAL A C 1
ATOM 674 O O . VAL A 1 86 ? -6.585 -11.992 6.281 1.00 94.44 86 VAL A O 1
ATOM 677 N N . ARG A 1 87 ? -6.901 -13.812 4.991 1.00 94.25 87 ARG A N 1
ATOM 678 C CA . ARG A 1 87 ? -5.827 -13.498 4.034 1.00 94.25 87 ARG A CA 1
ATOM 679 C C . ARG A 1 8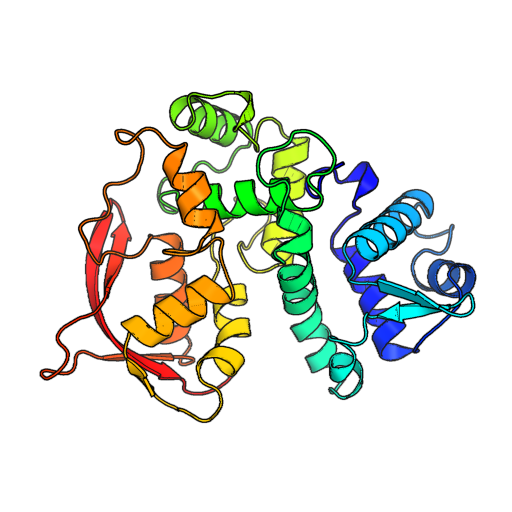7 ? -6.072 -12.201 3.261 1.00 94.25 87 ARG A C 1
ATOM 681 O O . ARG A 1 87 ? -5.108 -11.515 2.944 1.00 94.25 87 ARG A O 1
ATOM 688 N N . ARG A 1 88 ? -7.332 -11.840 2.994 1.00 95.44 88 ARG A N 1
ATOM 689 C CA . ARG A 1 88 ? -7.714 -10.630 2.236 1.00 95.44 88 ARG A CA 1
ATOM 690 C C . ARG A 1 88 ? -7.822 -9.358 3.082 1.00 95.44 88 ARG A C 1
ATOM 692 O O . ARG A 1 88 ? -7.828 -8.257 2.543 1.00 95.44 88 ARG A O 1
ATOM 699 N N . MET A 1 89 ? -7.880 -9.455 4.408 1.00 96.81 89 MET A N 1
ATOM 700 C CA . MET A 1 89 ? -7.995 -8.270 5.276 1.00 96.81 89 MET A CA 1
ATOM 701 C C . MET A 1 89 ? -6.886 -7.223 5.070 1.00 96.81 89 MET A C 1
ATOM 703 O O . MET A 1 89 ? -7.208 -6.032 5.037 1.00 96.81 89 MET A O 1
ATOM 707 N N . PRO A 1 90 ? -5.601 -7.594 4.906 1.00 97.00 90 PRO A N 1
ATOM 708 C CA . PRO A 1 90 ? -4.561 -6.601 4.676 1.00 97.00 90 PRO A CA 1
ATOM 709 C C . PRO A 1 90 ? -4.712 -5.837 3.357 1.00 97.00 90 PRO A C 1
ATOM 711 O O . PRO A 1 90 ? -4.375 -4.653 3.314 1.00 97.00 90 PRO A O 1
ATOM 714 N N . SER A 1 91 ? -5.257 -6.462 2.303 1.00 97.31 91 SER A N 1
ATOM 715 C CA . SER A 1 91 ? -5.499 -5.774 1.029 1.00 97.31 91 SER A CA 1
ATOM 716 C C . SER A 1 91 ? -6.595 -4.722 1.154 1.00 97.31 91 SER A C 1
ATOM 718 O O . SER A 1 91 ? -6.439 -3.628 0.627 1.00 97.31 91 SER A O 1
ATOM 720 N N . VAL A 1 92 ? -7.646 -5.011 1.925 1.00 97.69 92 VAL A N 1
ATOM 721 C CA . VAL A 1 92 ? -8.721 -4.055 2.238 1.00 97.69 92 VAL A CA 1
ATOM 722 C C . VAL A 1 92 ? -8.191 -2.868 3.039 1.00 97.69 92 VAL A C 1
ATOM 724 O O . VAL A 1 92 ? -8.458 -1.713 2.722 1.00 97.69 92 VAL A O 1
ATOM 727 N N . VAL A 1 93 ? -7.373 -3.132 4.058 1.00 97.56 93 VAL A N 1
ATOM 728 C CA . VAL A 1 93 ? -6.746 -2.071 4.856 1.00 97.56 93 VAL A CA 1
ATOM 729 C C . VAL A 1 93 ? -5.816 -1.198 4.001 1.00 97.56 93 VAL A C 1
ATOM 731 O O . VAL A 1 93 ? -5.808 0.026 4.150 1.00 97.56 93 VAL A O 1
ATOM 734 N N . ARG A 1 94 ? -5.066 -1.812 3.079 1.00 98.12 94 ARG A N 1
ATOM 735 C CA . ARG A 1 94 ? -4.230 -1.114 2.096 1.00 98.12 94 ARG A CA 1
ATOM 736 C C . ARG A 1 94 ? -5.064 -0.254 1.146 1.00 98.12 94 ARG A C 1
ATOM 738 O O . ARG A 1 94 ? -4.711 0.900 0.936 1.00 98.12 94 ARG A O 1
ATOM 745 N N . GLU A 1 95 ? -6.157 -0.783 0.604 1.00 97.88 95 GLU A N 1
ATOM 746 C CA . GLU A 1 95 ? -7.066 -0.057 -0.291 1.00 97.88 95 GLU A CA 1
ATOM 747 C C . GLU A 1 95 ? -7.635 1.194 0.388 1.00 97.88 95 GLU A C 1
ATOM 749 O O . GLU A 1 95 ? -7.500 2.298 -0.139 1.00 97.88 95 GLU A O 1
ATOM 754 N N . VAL A 1 96 ? -8.145 1.054 1.617 1.00 97.62 96 VAL A N 1
ATOM 755 C CA . VAL A 1 96 ? -8.624 2.190 2.416 1.00 97.62 96 VAL A CA 1
ATOM 756 C C . VAL A 1 96 ? -7.520 3.231 2.599 1.00 97.62 96 VAL A C 1
ATOM 758 O O . VAL A 1 96 ? -7.735 4.416 2.332 1.00 97.62 96 VAL A O 1
ATOM 761 N N . ALA A 1 97 ? -6.323 2.812 3.019 1.00 96.88 97 ALA A N 1
ATOM 762 C CA . ALA A 1 97 ? -5.205 3.725 3.248 1.00 96.88 97 ALA A CA 1
ATOM 763 C C . ALA A 1 97 ? -4.743 4.442 1.967 1.00 96.88 97 ALA A C 1
ATOM 765 O O . ALA A 1 97 ? -4.302 5.587 2.038 1.00 96.88 97 ALA A O 1
ATOM 766 N N . LEU A 1 98 ? -4.857 3.816 0.797 1.00 98.00 98 LEU A N 1
ATOM 767 C CA . LEU A 1 98 ? -4.438 4.400 -0.481 1.00 98.00 98 LEU A CA 1
ATOM 768 C C . LEU A 1 98 ? -5.569 5.110 -1.240 1.00 98.00 98 LEU A C 1
ATOM 770 O O . LEU A 1 98 ? -5.312 5.740 -2.266 1.00 98.00 98 LEU A O 1
ATOM 774 N N . SER A 1 99 ? -6.804 5.071 -0.739 1.00 97.69 99 SER A N 1
ATOM 775 C CA . SER A 1 99 ? -7.935 5.746 -1.381 1.00 97.69 99 SER A CA 1
ATOM 776 C C . SER A 1 99 ? -7.685 7.245 -1.583 1.00 97.69 99 SER A C 1
ATOM 778 O O . SER A 1 99 ? -7.041 7.910 -0.765 1.00 97.69 99 SER A O 1
ATOM 780 N N . GLU A 1 100 ? -8.224 7.800 -2.669 1.00 96.88 100 GLU A N 1
ATOM 781 C CA . GLU A 1 100 ? -8.087 9.224 -3.001 1.00 96.88 100 GLU A CA 1
ATOM 782 C C . GLU A 1 100 ? -8.596 10.126 -1.869 1.00 96.88 100 GLU A C 1
ATOM 784 O O . GLU A 1 100 ? -7.952 11.109 -1.513 1.00 96.88 100 GLU A O 1
ATOM 789 N N . ILE A 1 101 ? -9.712 9.754 -1.233 1.00 95.62 101 ILE A N 1
ATOM 790 C CA . ILE A 1 101 ? -10.306 10.507 -0.120 1.00 95.62 101 ILE A CA 1
ATOM 791 C C . ILE A 1 101 ? -9.310 10.643 1.038 1.00 95.62 101 ILE A C 1
ATOM 793 O O . ILE A 1 101 ? -9.122 11.745 1.557 1.00 95.62 101 ILE A O 1
ATOM 797 N N . ASN A 1 102 ? -8.626 9.554 1.400 1.00 96.19 102 ASN A N 1
ATOM 798 C CA . ASN A 1 102 ? -7.664 9.554 2.502 1.00 96.19 102 ASN A CA 1
ATOM 799 C C . ASN A 1 102 ? -6.308 10.183 2.134 1.00 96.19 102 ASN A C 1
ATOM 801 O O . ASN A 1 102 ? -5.468 10.403 3.006 1.00 96.19 102 ASN A O 1
ATOM 805 N N . ASN A 1 103 ? -6.116 10.537 0.862 1.00 96.75 103 ASN A N 1
ATOM 806 C CA . ASN A 1 103 ? -4.893 11.138 0.336 1.00 96.75 103 ASN A CA 1
ATOM 807 C C . ASN A 1 103 ? -5.114 12.513 -0.314 1.00 96.75 103 ASN A C 1
ATOM 809 O O . ASN A 1 103 ? -4.163 13.098 -0.823 1.00 96.75 103 ASN A O 1
ATOM 813 N N . ARG A 1 104 ? -6.335 13.065 -0.268 1.00 95.00 104 ARG A N 1
ATOM 814 C CA . ARG A 1 104 ? -6.706 14.326 -0.935 1.00 95.00 104 ARG A CA 1
ATOM 815 C C . ARG A 1 104 ? -5.821 15.504 -0.526 1.00 95.00 104 ARG A C 1
ATOM 817 O O . ARG A 1 104 ? -5.396 16.288 -1.368 1.00 95.00 104 ARG A O 1
ATOM 824 N N . ASN A 1 105 ? -5.515 15.599 0.765 1.00 93.19 105 ASN A N 1
ATOM 825 C CA . ASN A 1 105 ? -4.635 16.618 1.339 1.00 93.19 105 ASN A CA 1
ATOM 826 C C . ASN A 1 105 ? -3.189 16.097 1.390 1.00 93.19 105 ASN A C 1
ATOM 828 O O . ASN A 1 105 ? -2.545 16.097 2.441 1.00 93.19 105 ASN A O 1
ATOM 832 N N . PHE A 1 106 ? -2.704 15.581 0.253 1.00 94.44 106 PHE A N 1
ATOM 833 C CA . PHE A 1 106 ? -1.505 14.738 0.163 1.00 94.44 106 PHE A CA 1
ATOM 834 C C . PHE A 1 106 ? -0.260 15.362 0.786 1.00 94.44 106 PHE A C 1
ATOM 836 O O . PHE A 1 106 ? 0.612 14.671 1.299 1.00 94.44 106 PHE A O 1
ATOM 843 N N . TRP A 1 107 ? -0.174 16.684 0.742 1.00 93.69 107 TRP A N 1
ATOM 844 C CA . TRP A 1 107 ? 0.999 17.471 1.088 1.00 93.69 107 TRP A CA 1
ATOM 845 C C . TRP A 1 107 ? 0.817 18.335 2.334 1.00 93.69 107 TRP A C 1
ATOM 847 O O . TRP A 1 107 ? 1.759 19.018 2.741 1.00 93.69 107 TRP A O 1
ATOM 857 N N . ASP A 1 108 ? -0.355 18.269 2.957 1.00 90.44 108 ASP A N 1
ATOM 858 C CA . ASP A 1 108 ? -0.672 19.064 4.132 1.00 90.44 108 ASP A CA 1
ATOM 859 C C . ASP A 1 108 ? -0.077 18.413 5.386 1.00 90.44 108 ASP A C 1
ATOM 861 O O . ASP A 1 108 ? 0.111 17.189 5.466 1.00 90.44 108 ASP A O 1
ATOM 865 N N . ALA A 1 109 ? 0.244 19.239 6.380 1.00 81.00 109 ALA A N 1
ATOM 866 C CA . ALA A 1 109 ? 0.746 18.779 7.674 1.00 81.00 109 ALA A CA 1
ATOM 867 C C . ALA A 1 109 ? -0.380 18.215 8.559 1.00 81.00 109 ALA A C 1
ATOM 869 O O . ALA A 1 109 ? -0.183 17.247 9.296 1.00 81.00 109 ALA A O 1
ATOM 870 N N . GLU A 1 110 ? -1.575 18.795 8.447 1.00 82.19 110 GLU A N 1
ATOM 871 C CA . GLU A 1 110 ? -2.770 18.428 9.202 1.00 82.19 110 GLU A CA 1
ATOM 872 C C . GLU A 1 110 ? -3.862 17.899 8.275 1.00 82.19 110 GLU A C 1
ATOM 874 O O . GLU A 1 110 ? -3.816 18.104 7.068 1.00 82.19 110 GLU A O 1
ATOM 879 N N . SER A 1 111 ? -4.843 17.185 8.840 1.00 83.44 111 SER A N 1
ATOM 880 C CA . SER A 1 111 ? -5.985 16.637 8.082 1.00 83.44 111 SER A CA 1
ATOM 881 C C . SER A 1 111 ? -5.599 15.832 6.832 1.00 83.44 111 SER A C 1
ATOM 883 O O . SER A 1 111 ? -6.377 15.717 5.889 1.00 83.44 111 SER A O 1
ATOM 885 N N . ASN A 1 112 ? -4.401 15.249 6.849 1.00 83.25 112 ASN A N 1
ATOM 886 C CA . ASN A 1 112 ? -3.809 14.484 5.759 1.00 83.25 112 ASN A CA 1
ATOM 887 C C . ASN A 1 112 ? -4.086 12.980 5.865 1.00 83.25 112 ASN A C 1
ATOM 889 O O . ASN A 1 112 ? -3.524 12.217 5.095 1.00 83.25 112 ASN A O 1
ATOM 893 N N . LEU A 1 113 ? -4.947 12.570 6.805 1.00 91.44 113 LEU A N 1
ATOM 894 C CA . LEU A 1 113 ? -5.451 11.206 6.970 1.00 91.44 113 LEU A CA 1
ATOM 895 C C . LEU A 1 113 ? -4.342 10.140 6.851 1.00 91.44 113 LEU A C 1
ATOM 897 O O . LEU A 1 113 ? -3.571 9.983 7.796 1.00 91.44 113 LEU A O 1
ATOM 901 N N . SER A 1 114 ? -4.255 9.419 5.734 1.00 94.19 114 SER A N 1
ATOM 902 C CA . SER A 1 114 ? -3.249 8.375 5.492 1.00 94.19 114 SER A CA 1
ATOM 903 C C . SER A 1 114 ? -2.076 8.815 4.613 1.00 94.19 114 SER A C 1
ATOM 905 O O . SER A 1 114 ? -1.164 8.025 4.367 1.00 94.19 114 SER A O 1
ATOM 907 N N . ALA A 1 115 ? -2.067 10.062 4.140 1.00 95.25 115 ALA A N 1
ATOM 908 C CA . ALA A 1 115 ? -1.098 10.551 3.167 1.00 95.25 115 ALA A CA 1
ATOM 909 C C . ALA A 1 115 ? 0.350 10.501 3.658 1.00 95.25 115 ALA A C 1
ATOM 911 O O . ALA A 1 115 ? 1.273 10.424 2.857 1.00 95.25 115 ALA A O 1
ATOM 912 N N . ASP A 1 116 ? 0.606 10.553 4.965 1.00 93.81 116 ASP A N 1
ATOM 913 C CA . ASP A 1 116 ? 1.946 10.308 5.501 1.00 93.81 116 ASP A CA 1
ATOM 914 C C . ASP A 1 116 ? 2.435 8.887 5.211 1.00 93.81 116 ASP A C 1
ATOM 916 O O . ASP A 1 116 ? 3.526 8.729 4.668 1.00 93.81 116 ASP A O 1
ATOM 920 N N . PHE A 1 117 ? 1.622 7.866 5.478 1.00 96.00 117 PHE A N 1
ATOM 921 C CA . PHE A 1 117 ? 1.958 6.496 5.120 1.00 96.00 117 PHE A CA 1
ATOM 922 C C . PHE A 1 117 ? 2.143 6.359 3.609 1.00 96.00 117 PHE A C 1
ATOM 924 O O . PHE A 1 117 ? 3.143 5.798 3.167 1.00 96.00 117 PHE A O 1
ATOM 931 N N . THR A 1 118 ? 1.235 6.924 2.814 1.00 97.62 118 THR A N 1
ATOM 932 C CA . THR A 1 118 ? 1.304 6.857 1.350 1.00 97.62 118 THR A CA 1
ATOM 933 C C . THR A 1 118 ? 2.574 7.500 0.798 1.00 97.62 118 THR A C 1
ATOM 935 O O . THR A 1 118 ? 3.246 6.900 -0.042 1.00 97.62 118 THR A O 1
ATOM 938 N N . ARG A 1 119 ? 2.953 8.684 1.299 1.00 97.38 119 ARG A N 1
ATOM 939 C CA . ARG A 1 119 ? 4.212 9.353 0.939 1.00 97.38 119 ARG A CA 1
ATOM 940 C C . ARG A 1 119 ? 5.423 8.504 1.317 1.00 97.38 119 ARG A C 1
ATOM 942 O O . ARG A 1 119 ? 6.306 8.315 0.487 1.00 97.38 119 ARG A O 1
ATOM 949 N N . ALA A 1 120 ? 5.446 7.958 2.536 1.00 96.75 120 ALA A N 1
ATOM 950 C CA . ALA A 1 120 ? 6.535 7.099 2.993 1.00 96.75 120 ALA A CA 1
ATOM 951 C C . ALA A 1 120 ? 6.658 5.821 2.146 1.00 96.75 120 ALA A C 1
ATOM 953 O O . ALA A 1 120 ? 7.762 5.456 1.751 1.00 96.75 120 ALA A O 1
ATOM 954 N N . ALA A 1 121 ? 5.538 5.170 1.819 1.00 97.94 121 ALA A N 1
ATOM 955 C CA . ALA A 1 121 ? 5.512 3.980 0.973 1.00 97.94 121 ALA A CA 1
ATOM 956 C C . ALA A 1 121 ? 6.006 4.289 -0.443 1.00 97.94 121 ALA A C 1
ATOM 958 O O . ALA A 1 121 ? 6.903 3.607 -0.932 1.00 97.94 121 ALA A O 1
ATOM 959 N N . ALA A 1 122 ? 5.480 5.344 -1.072 1.00 97.62 122 ALA A N 1
ATOM 960 C CA . ALA A 1 122 ? 5.915 5.784 -2.393 1.00 97.62 122 ALA A CA 1
ATOM 961 C C . ALA A 1 122 ? 7.415 6.121 -2.423 1.00 97.62 122 ALA A C 1
ATOM 963 O O . ALA A 1 122 ? 8.113 5.693 -3.342 1.00 97.62 122 ALA A O 1
ATOM 964 N N . TRP A 1 123 ? 7.921 6.821 -1.402 1.00 96.75 123 TRP A N 1
ATOM 965 C CA . TRP A 1 123 ? 9.336 7.179 -1.299 1.00 96.75 123 TRP A CA 1
ATOM 966 C C . TRP A 1 123 ? 10.229 5.951 -1.096 1.00 96.75 123 TRP A C 1
ATOM 968 O O . TRP A 1 123 ? 11.202 5.780 -1.827 1.00 96.75 123 TRP A O 1
ATOM 978 N N . ILE A 1 124 ? 9.891 5.059 -0.157 1.00 96.00 124 ILE A N 1
ATOM 979 C CA . ILE A 1 124 ? 10.675 3.845 0.122 1.00 96.00 124 ILE A CA 1
ATOM 980 C C . ILE A 1 124 ? 10.700 2.904 -1.086 1.00 96.00 124 ILE A C 1
ATOM 982 O O . ILE A 1 124 ? 11.752 2.368 -1.429 1.00 96.00 124 ILE A O 1
ATOM 986 N N . LEU A 1 125 ? 9.566 2.725 -1.768 1.00 96.25 125 LEU A N 1
ATOM 987 C CA . LEU A 1 125 ? 9.475 1.883 -2.964 1.00 96.25 125 LEU A CA 1
ATOM 988 C C . LEU A 1 125 ? 10.228 2.491 -4.165 1.00 96.25 125 LEU A C 1
ATOM 990 O O . LEU A 1 125 ? 10.458 1.782 -5.151 1.00 96.25 125 LEU A O 1
ATOM 994 N N . ALA A 1 126 ? 10.613 3.775 -4.103 1.00 94.00 126 ALA A N 1
ATOM 995 C CA . ALA A 1 126 ? 11.465 4.464 -5.079 1.00 94.00 126 ALA A CA 1
ATOM 996 C C . ALA A 1 126 ? 12.954 4.225 -4.928 1.00 94.00 126 ALA A C 1
ATOM 998 O O . ALA A 1 126 ? 13.683 4.388 -5.907 1.00 94.00 126 ALA A O 1
ATOM 999 N N . GLN A 1 127 ? 13.385 3.780 -3.758 1.00 93.00 127 GLN A N 1
ATOM 1000 C CA . GLN A 1 127 ? 14.795 3.586 -3.485 1.00 93.00 127 GLN A CA 1
ATOM 1001 C C . GLN A 1 127 ? 15.345 2.332 -4.163 1.00 93.00 127 GLN A C 1
ATOM 1003 O O . GLN A 1 127 ? 14.615 1.380 -4.457 1.00 93.00 127 GLN A O 1
ATOM 1008 N N . ASP A 1 128 ? 16.665 2.310 -4.357 1.00 91.75 128 ASP A N 1
ATOM 1009 C CA . ASP A 1 128 ? 17.350 1.075 -4.709 1.00 91.75 128 ASP A CA 1
ATOM 1010 C C . ASP A 1 128 ? 17.368 0.133 -3.495 1.00 91.75 128 ASP A C 1
ATOM 1012 O O . ASP A 1 128 ? 18.146 0.305 -2.555 1.00 91.75 128 ASP A O 1
ATOM 1016 N N . ILE A 1 129 ? 16.509 -0.890 -3.526 1.00 92.25 129 ILE A N 1
ATOM 1017 C CA . ILE A 1 129 ? 16.363 -1.867 -2.439 1.00 92.25 129 ILE A CA 1
ATOM 1018 C C . ILE A 1 129 ? 17.645 -2.651 -2.125 1.00 92.25 129 ILE A C 1
ATOM 1020 O O . ILE A 1 129 ? 17.710 -3.297 -1.081 1.00 92.25 129 ILE A O 1
ATOM 1024 N N . TYR A 1 130 ? 18.640 -2.655 -3.017 1.00 90.75 130 TYR A N 1
ATOM 1025 C CA . TYR A 1 130 ? 19.896 -3.372 -2.799 1.00 90.75 130 TYR A CA 1
ATOM 1026 C C . TYR A 1 130 ? 20.922 -2.566 -1.999 1.00 90.75 130 TYR A C 1
ATOM 1028 O O . TYR A 1 130 ? 21.844 -3.149 -1.429 1.00 90.75 130 TYR A O 1
ATOM 1036 N N . THR A 1 131 ? 20.769 -1.244 -1.959 1.00 90.75 131 THR A N 1
ATOM 1037 C CA . THR A 1 131 ? 21.647 -0.324 -1.222 1.00 90.75 131 THR A CA 1
ATOM 1038 C C . THR A 1 131 ? 20.893 0.473 -0.161 1.00 90.75 131 THR A C 1
ATOM 1040 O O . THR A 1 131 ? 21.484 1.332 0.491 1.00 90.75 131 THR A O 1
ATOM 1043 N N . LEU A 1 132 ? 19.592 0.217 0.001 1.00 91.19 132 LEU A N 1
ATOM 1044 C CA . LEU A 1 132 ? 18.753 0.895 0.976 1.00 91.19 132 LEU A CA 1
ATOM 1045 C C . LEU A 1 132 ? 19.282 0.644 2.400 1.00 91.19 132 LEU A C 1
ATOM 1047 O O . LEU A 1 132 ? 19.463 -0.514 2.789 1.00 91.19 132 LEU A O 1
ATOM 1051 N N . PRO A 1 133 ? 19.499 1.700 3.202 1.00 91.31 133 PRO A N 1
ATOM 1052 C CA . PRO A 1 133 ? 19.878 1.543 4.597 1.00 91.31 133 PRO A CA 1
ATOM 1053 C C . PRO A 1 133 ? 18.792 0.856 5.429 1.00 91.31 133 PRO A C 1
ATOM 1055 O O . PRO A 1 133 ? 17.603 0.952 5.135 1.00 91.31 133 PRO A O 1
ATOM 1058 N N . SER A 1 134 ? 19.191 0.201 6.518 1.00 86.06 134 SER A N 1
ATOM 1059 C CA . SER A 1 134 ? 18.257 -0.510 7.401 1.00 86.06 134 SER A CA 1
ATOM 1060 C C . SER A 1 134 ? 17.957 0.207 8.721 1.00 86.06 134 SER A C 1
ATOM 1062 O O . SER A 1 134 ? 17.053 -0.224 9.439 1.00 86.06 134 SER A O 1
ATOM 1064 N N . SER A 1 135 ? 18.707 1.258 9.079 1.00 89.19 135 SER A N 1
ATOM 1065 C CA . SER A 1 135 ? 18.489 2.025 10.313 1.00 89.19 135 SER A CA 1
ATOM 1066 C C . SER A 1 135 ? 17.679 3.298 10.061 1.00 89.19 135 SER A C 1
ATOM 1068 O O . SER A 1 135 ? 17.782 3.917 9.003 1.00 89.19 135 SER A O 1
ATOM 1070 N N . ALA A 1 136 ? 16.891 3.708 11.058 1.00 90.69 136 ALA A N 1
ATOM 1071 C CA . ALA A 1 136 ? 16.077 4.919 10.989 1.00 90.69 136 ALA A CA 1
ATOM 1072 C C . ALA A 1 136 ? 16.921 6.181 10.744 1.00 90.69 136 ALA A C 1
ATOM 1074 O O . ALA A 1 136 ? 16.572 6.993 9.894 1.00 90.69 136 ALA A O 1
ATOM 1075 N N . GLU A 1 137 ? 18.063 6.305 11.428 1.00 93.19 137 GLU A N 1
ATOM 1076 C CA . GLU A 1 137 ? 18.993 7.428 11.265 1.00 93.19 137 GLU A CA 1
ATOM 1077 C C . GLU A 1 137 ? 19.506 7.532 9.822 1.00 93.19 137 GLU A C 1
ATOM 1079 O O . GLU A 1 137 ? 19.463 8.599 9.215 1.00 93.19 137 GLU A O 1
ATOM 1084 N N . GLN A 1 138 ? 19.935 6.415 9.227 1.00 93.44 138 GLN A N 1
ATOM 1085 C CA . GLN A 1 138 ? 20.434 6.418 7.852 1.00 93.44 138 GLN A CA 1
ATOM 1086 C C . GLN A 1 138 ? 19.320 6.677 6.831 1.00 93.44 138 GLN A C 1
ATOM 1088 O O . GLN A 1 138 ? 19.560 7.349 5.829 1.00 93.44 138 GLN A O 1
ATOM 1093 N N . ILE A 1 139 ? 18.105 6.182 7.086 1.00 94.00 139 ILE A N 1
ATOM 1094 C CA . ILE A 1 139 ? 16.923 6.482 6.268 1.00 94.00 139 ILE A CA 1
ATOM 1095 C C . ILE A 1 139 ? 16.589 7.976 6.316 1.00 94.00 139 ILE A C 1
ATOM 1097 O O . ILE A 1 139 ? 16.373 8.584 5.270 1.00 94.00 139 ILE A O 1
ATOM 1101 N N . GLN A 1 140 ? 16.612 8.583 7.503 1.00 94.00 140 GLN A N 1
ATOM 1102 C CA . GLN A 1 140 ? 16.385 10.016 7.673 1.00 94.00 140 GLN A CA 1
ATOM 1103 C C . GLN A 1 140 ? 17.449 10.843 6.939 1.00 94.00 140 GLN A C 1
ATOM 1105 O O . GLN A 1 140 ? 17.118 11.823 6.267 1.00 94.00 140 GLN A O 1
ATOM 1110 N N . VAL A 1 141 ? 18.723 10.446 7.035 1.00 94.50 141 VAL A N 1
ATOM 1111 C CA . VAL A 1 141 ? 19.819 11.095 6.302 1.00 94.50 141 VAL A CA 1
ATOM 1112 C C . VAL A 1 141 ? 19.585 10.991 4.795 1.00 94.50 141 VAL A C 1
ATOM 1114 O O . VAL A 1 141 ? 19.630 12.015 4.113 1.00 94.50 141 VAL A O 1
ATOM 1117 N N . LEU A 1 142 ? 19.266 9.800 4.281 1.00 94.19 142 LEU A N 1
ATOM 1118 C CA . LEU A 1 142 ? 18.980 9.586 2.861 1.00 94.19 142 LEU A CA 1
ATOM 1119 C C . LEU A 1 142 ? 17.821 10.471 2.372 1.00 94.19 142 LEU A C 1
ATOM 1121 O O . LEU A 1 142 ? 17.963 11.170 1.368 1.00 94.19 142 LEU A O 1
ATOM 1125 N N . GLU A 1 143 ? 16.708 10.508 3.108 1.00 94.75 143 GLU A N 1
ATOM 1126 C CA . GLU A 1 143 ? 15.555 11.357 2.785 1.00 94.75 143 GLU A CA 1
ATOM 1127 C C . GLU A 1 143 ? 15.933 12.844 2.791 1.00 94.75 143 GLU A C 1
ATOM 1129 O O . GLU A 1 143 ? 15.537 13.587 1.895 1.00 94.75 143 GLU A O 1
ATOM 1134 N N . SER A 1 144 ? 16.741 13.290 3.757 1.00 94.00 144 SER A N 1
ATOM 1135 C CA . SER A 1 144 ? 17.164 14.692 3.856 1.00 94.00 144 SER A CA 1
ATOM 1136 C C . SER A 1 144 ? 18.046 15.148 2.688 1.00 94.00 144 SER A C 1
ATOM 1138 O O . SER A 1 144 ? 17.956 16.298 2.247 1.00 94.00 144 SER A O 1
ATOM 1140 N N . VAL A 1 145 ? 18.869 14.238 2.157 1.00 93.62 145 VAL A N 1
ATOM 1141 C CA . VAL A 1 145 ? 19.712 14.481 0.983 1.00 93.62 145 VAL A CA 1
ATOM 1142 C C . VAL A 1 145 ? 18.846 14.556 -0.272 1.00 93.62 145 VAL A C 1
ATOM 1144 O O . VAL A 1 145 ? 18.994 15.501 -1.053 1.00 93.62 145 VAL A O 1
ATOM 1147 N N . GLN A 1 146 ? 17.905 13.622 -0.425 1.00 94.00 146 GLN A N 1
ATOM 1148 C CA . GLN A 1 146 ? 17.027 13.505 -1.590 1.00 94.00 146 GLN A CA 1
ATOM 1149 C C . GLN A 1 146 ? 15.973 14.607 -1.680 1.00 94.00 146 GLN A C 1
ATOM 1151 O O . GLN A 1 146 ? 15.770 15.176 -2.752 1.00 94.00 146 GLN A O 1
ATOM 1156 N N . VAL A 1 147 ? 15.317 14.924 -0.566 1.00 94.25 147 VAL A N 1
ATOM 1157 C CA . VAL A 1 147 ? 14.164 15.824 -0.507 1.00 94.25 147 VAL A CA 1
ATOM 1158 C C . VAL A 1 147 ? 14.596 17.144 0.123 1.00 94.25 147 VAL A C 1
ATOM 1160 O O . VAL A 1 147 ? 14.791 17.273 1.337 1.00 94.25 147 VAL A O 1
ATOM 1163 N N . GLY A 1 148 ? 14.774 18.154 -0.732 1.00 90.00 148 GLY A N 1
ATOM 1164 C CA . GLY A 1 148 ? 15.250 19.476 -0.314 1.00 90.00 148 GLY A CA 1
ATOM 1165 C C . GLY A 1 148 ? 14.255 20.230 0.571 1.00 90.00 148 GLY A C 1
ATOM 1166 O O . GLY A 1 148 ? 14.667 20.944 1.480 1.00 90.00 148 GLY A O 1
ATOM 1167 N N . ASN A 1 149 ? 12.956 20.050 0.331 1.00 92.31 149 ASN A N 1
ATOM 1168 C CA . ASN A 1 149 ? 11.900 20.696 1.098 1.00 92.31 149 ASN A CA 1
ATOM 1169 C C . ASN A 1 149 ? 11.606 19.919 2.391 1.00 92.31 149 ASN A C 1
ATOM 1171 O O . ASN A 1 149 ? 11.045 18.828 2.352 1.00 92.31 149 ASN A O 1
ATOM 1175 N N . GLU A 1 150 ? 11.937 20.495 3.546 1.00 90.31 150 GLU A N 1
ATOM 1176 C CA . GLU A 1 150 ? 11.770 19.825 4.844 1.00 90.31 150 GLU A CA 1
ATOM 1177 C C . GLU A 1 150 ? 10.313 19.467 5.154 1.00 90.31 150 GLU A C 1
ATOM 1179 O O . GLU A 1 150 ? 10.047 18.410 5.719 1.00 90.31 150 GLU A O 1
ATOM 1184 N N . ALA A 1 151 ? 9.357 20.289 4.710 1.00 89.69 151 ALA A N 1
ATOM 1185 C CA . ALA A 1 151 ? 7.929 20.041 4.908 1.00 89.69 151 ALA A CA 1
ATOM 1186 C C . ALA A 1 151 ? 7.398 18.846 4.090 1.00 89.69 151 ALA A C 1
ATOM 1188 O O . ALA A 1 151 ? 6.268 18.404 4.297 1.00 89.69 151 ALA A O 1
ATOM 1189 N N . ARG A 1 152 ? 8.193 18.335 3.141 1.00 92.31 152 ARG A N 1
ATOM 1190 C CA . ARG A 1 152 ? 7.872 17.173 2.296 1.00 92.31 152 ARG A CA 1
ATOM 1191 C C . ARG A 1 152 ? 8.496 15.879 2.805 1.00 92.31 152 ARG A C 1
ATOM 1193 O O . ARG A 1 152 ? 8.142 14.811 2.316 1.00 92.31 152 ARG A O 1
ATOM 1200 N N . ARG A 1 153 ? 9.387 15.966 3.793 1.00 92.19 153 ARG A N 1
ATOM 1201 C CA . ARG A 1 153 ? 10.034 14.812 4.415 1.00 92.19 153 ARG A CA 1
ATOM 1202 C C . ARG A 1 153 ? 9.082 14.128 5.395 1.00 92.19 153 ARG A C 1
ATOM 1204 O O . ARG A 1 153 ? 8.353 14.787 6.138 1.00 92.19 153 ARG A O 1
ATOM 1211 N N . VAL A 1 154 ? 9.080 12.801 5.415 1.00 90.56 154 VAL A N 1
ATOM 1212 C CA . VAL A 1 154 ? 8.099 12.000 6.152 1.00 90.56 154 VAL A CA 1
ATOM 1213 C C . VAL A 1 154 ? 8.750 11.076 7.171 1.00 90.56 154 VAL A C 1
ATOM 1215 O O . VAL A 1 154 ? 8.228 10.977 8.283 1.00 90.56 154 VAL A O 1
ATOM 1218 N N . LEU A 1 155 ? 9.883 10.449 6.855 1.00 90.12 155 LEU A N 1
ATOM 1219 C CA . LEU A 1 155 ? 10.566 9.459 7.700 1.00 90.12 155 LEU A CA 1
ATOM 1220 C C . LEU A 1 155 ? 11.645 10.106 8.587 1.00 90.12 155 LEU A C 1
ATOM 1222 O O . LEU A 1 155 ? 12.806 9.713 8.607 1.00 90.12 155 LEU A O 1
ATOM 1226 N N . GLN A 1 156 ? 11.227 11.112 9.356 1.00 86.31 156 GLN A N 1
ATOM 1227 C CA . GLN A 1 156 ? 12.112 12.028 10.090 1.00 86.31 156 GLN A CA 1
ATOM 1228 C C . GLN A 1 156 ? 12.530 11.561 11.501 1.00 86.31 156 GLN A C 1
ATOM 1230 O O . GLN A 1 156 ? 13.215 12.305 12.196 1.00 86.31 156 GLN A O 1
ATOM 1235 N N . ASN A 1 157 ? 12.059 10.408 11.988 1.00 87.25 157 ASN A N 1
ATOM 1236 C CA . ASN A 1 157 ? 12.426 9.875 13.309 1.00 87.25 157 ASN A CA 1
ATOM 1237 C C . ASN A 1 157 ? 12.060 8.390 13.472 1.00 87.25 157 ASN A C 1
ATOM 1239 O O . ASN A 1 157 ? 11.272 7.840 12.695 1.00 87.25 157 ASN A O 1
ATOM 1243 N N . ASP A 1 158 ? 12.570 7.778 14.546 1.00 88.00 158 ASP A N 1
ATOM 1244 C CA . ASP A 1 158 ? 12.326 6.379 14.918 1.00 88.00 158 ASP A CA 1
ATOM 1245 C C . ASP A 1 158 ? 10.844 6.036 15.060 1.00 88.00 158 ASP A C 1
ATOM 1247 O O . ASP A 1 158 ? 10.417 4.963 14.637 1.00 88.00 158 ASP A O 1
ATOM 1251 N N . THR A 1 159 ? 10.032 6.929 15.632 1.00 89.75 159 THR A N 1
ATOM 1252 C CA . THR A 1 159 ? 8.594 6.682 15.814 1.00 89.75 159 THR A CA 1
ATOM 1253 C C . THR A 1 159 ? 7.901 6.492 14.469 1.00 89.75 159 THR A C 1
ATOM 1255 O O . THR A 1 159 ? 7.171 5.518 14.286 1.00 89.75 159 THR A O 1
ATOM 1258 N N . ARG A 1 160 ? 8.168 7.380 13.504 1.00 91.44 160 ARG A N 1
ATOM 1259 C CA . ARG A 1 160 ? 7.596 7.299 12.154 1.00 91.44 160 ARG A CA 1
ATOM 1260 C C . ARG A 1 160 ? 8.165 6.140 11.351 1.00 91.44 160 ARG A C 1
ATOM 1262 O O . ARG A 1 160 ? 7.410 5.481 10.641 1.00 91.44 160 ARG A O 1
ATOM 1269 N N . TRP A 1 161 ? 9.461 5.861 11.490 1.00 92.25 161 TRP A N 1
ATOM 1270 C CA . TRP A 1 161 ? 10.080 4.695 10.866 1.00 92.25 161 TRP A CA 1
ATOM 1271 C C . TRP A 1 161 ? 9.462 3.391 11.377 1.00 92.25 161 TRP A C 1
ATOM 1273 O O . TRP A 1 161 ? 9.061 2.549 10.581 1.00 92.25 161 TRP A O 1
ATOM 1283 N N . ASN A 1 162 ? 9.298 3.240 12.692 1.00 90.94 162 ASN A N 1
ATOM 1284 C CA . ASN A 1 162 ? 8.668 2.060 13.280 1.00 90.94 162 ASN A CA 1
ATOM 1285 C C . ASN A 1 162 ? 7.198 1.932 12.868 1.00 90.94 162 ASN A C 1
ATOM 1287 O O . ASN A 1 162 ? 6.778 0.848 12.462 1.00 90.94 162 ASN A O 1
ATOM 1291 N N . GLY A 1 163 ? 6.444 3.036 12.877 1.00 92.44 163 GLY A N 1
ATOM 1292 C CA . GLY A 1 163 ? 5.083 3.068 12.338 1.00 92.44 163 GLY A CA 1
ATOM 1293 C C . GLY A 1 163 ? 5.038 2.586 10.885 1.00 92.44 163 GLY A C 1
ATOM 1294 O O . GLY A 1 163 ? 4.241 1.711 10.543 1.00 92.44 163 GLY A O 1
ATOM 1295 N N . PHE A 1 164 ? 5.957 3.075 10.047 1.00 94.31 164 PHE A N 1
ATOM 1296 C CA . PHE A 1 164 ? 6.077 2.646 8.657 1.00 94.31 164 PHE A CA 1
ATOM 1297 C C . PHE A 1 164 ? 6.409 1.157 8.540 1.00 94.31 164 PHE A C 1
ATOM 1299 O O . PHE A 1 164 ? 5.747 0.464 7.772 1.00 94.31 164 PHE A O 1
ATOM 1306 N N . LYS A 1 165 ? 7.375 0.629 9.305 1.00 93.75 165 LYS A N 1
ATOM 1307 C CA . LYS A 1 165 ? 7.719 -0.804 9.290 1.00 93.75 165 LYS A CA 1
ATOM 1308 C C . LYS A 1 165 ? 6.497 -1.678 9.567 1.00 93.75 165 LYS A C 1
ATOM 1310 O O . LYS A 1 165 ? 6.199 -2.577 8.788 1.00 93.75 165 LYS A O 1
ATOM 1315 N N . HIS A 1 166 ? 5.755 -1.391 10.636 1.00 93.50 166 HIS A N 1
ATOM 1316 C CA . HIS A 1 166 ? 4.594 -2.200 11.008 1.00 93.50 166 HIS A CA 1
ATOM 1317 C C . HIS A 1 166 ? 3.501 -2.172 9.937 1.00 93.50 166 HIS A C 1
ATOM 1319 O O . HIS A 1 166 ? 2.995 -3.225 9.544 1.00 93.50 166 HIS A O 1
ATOM 1325 N N . TRP A 1 167 ? 3.157 -0.983 9.437 1.00 95.81 167 TRP A N 1
ATOM 1326 C CA . TRP A 1 167 ? 2.110 -0.838 8.429 1.00 95.81 167 TRP A CA 1
ATOM 1327 C C . TRP A 1 167 ? 2.524 -1.360 7.054 1.00 95.81 167 TRP A C 1
ATOM 1329 O O . TRP A 1 167 ? 1.722 -2.015 6.397 1.00 95.81 167 TRP A O 1
ATOM 1339 N N . SER A 1 168 ? 3.767 -1.134 6.627 1.00 96.50 168 SER A N 1
ATOM 1340 C CA . SER A 1 168 ? 4.268 -1.610 5.331 1.00 96.50 168 SER A CA 1
ATOM 1341 C C . SER A 1 168 ? 4.364 -3.132 5.273 1.00 96.50 168 SER A C 1
ATOM 1343 O O . SER A 1 168 ? 4.006 -3.709 4.249 1.00 96.50 168 SER A O 1
ATOM 1345 N N . VAL A 1 169 ? 4.765 -3.793 6.365 1.00 96.12 169 VAL A N 1
ATOM 1346 C CA . VAL A 1 169 ? 4.743 -5.260 6.458 1.00 96.12 169 VAL A CA 1
ATOM 1347 C C . VAL A 1 169 ? 3.313 -5.774 6.419 1.00 96.12 169 VAL A C 1
ATOM 1349 O O . VAL A 1 169 ? 3.002 -6.661 5.628 1.00 96.12 169 VAL A O 1
ATOM 1352 N N . PHE A 1 170 ? 2.424 -5.191 7.228 1.00 96.25 170 PHE A N 1
ATOM 1353 C CA . PHE A 1 170 ? 1.027 -5.608 7.264 1.00 96.25 170 PHE A CA 1
ATOM 1354 C C . PHE A 1 170 ? 0.352 -5.453 5.898 1.00 96.25 170 PHE A C 1
ATOM 1356 O O . PHE A 1 170 ? -0.236 -6.401 5.400 1.00 96.25 170 PHE A O 1
ATOM 1363 N N . MET A 1 171 ? 0.494 -4.295 5.251 1.00 97.25 171 MET A N 1
ATOM 1364 C CA . MET A 1 171 ? -0.081 -4.018 3.932 1.00 97.25 171 MET A CA 1
ATOM 1365 C C . MET A 1 171 ? 0.682 -4.690 2.777 1.00 97.25 171 MET A C 1
ATOM 1367 O O . MET A 1 171 ? 0.294 -4.522 1.625 1.00 97.25 171 MET A O 1
ATOM 1371 N N . GLY A 1 172 ? 1.746 -5.455 3.037 1.00 97.44 172 GLY A N 1
ATOM 1372 C CA . GLY A 1 172 ? 2.428 -6.255 2.017 1.00 97.44 172 GLY A CA 1
ATOM 1373 C C . GLY A 1 172 ? 3.375 -5.486 1.090 1.00 97.44 172 GLY A C 1
ATOM 1374 O O . GLY A 1 172 ? 3.662 -5.969 -0.005 1.00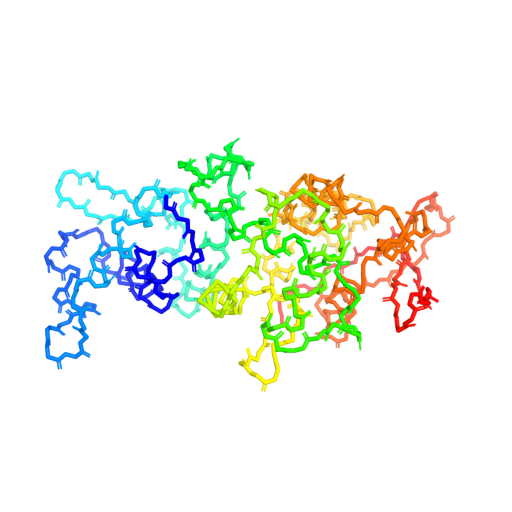 97.44 172 GLY A O 1
ATOM 1375 N N . PHE A 1 173 ? 3.848 -4.308 1.509 1.00 98.25 173 PHE A N 1
ATOM 1376 C CA . PHE A 1 173 ? 4.900 -3.530 0.835 1.00 98.25 173 PHE A CA 1
ATOM 1377 C C . PHE A 1 173 ? 6.315 -3.880 1.309 1.00 98.25 173 PHE A C 1
ATOM 1379 O O . PHE A 1 173 ? 7.301 -3.537 0.652 1.00 98.25 173 PHE A O 1
ATOM 1386 N N . ALA A 1 174 ? 6.421 -4.538 2.458 1.00 96.19 174 ALA A N 1
ATOM 1387 C CA . ALA A 1 174 ? 7.679 -4.971 3.032 1.00 96.19 174 ALA A CA 1
ATOM 1388 C C . ALA A 1 174 ? 7.533 -6.326 3.732 1.00 96.19 174 ALA A C 1
ATOM 1390 O O . ALA A 1 174 ? 6.438 -6.859 3.906 1.00 96.19 174 ALA A O 1
ATOM 1391 N N . SER A 1 175 ? 8.662 -6.885 4.148 1.00 92.00 175 SER A N 1
ATOM 1392 C CA . SER A 1 175 ? 8.745 -8.108 4.941 1.00 92.00 175 SER A CA 1
ATOM 1393 C C . SER A 1 175 ? 9.896 -8.025 5.943 1.00 92.00 175 SER A C 1
ATOM 1395 O O . SER A 1 175 ? 10.819 -7.223 5.785 1.00 92.00 175 SER A O 1
ATOM 1397 N N . GLY A 1 176 ? 9.844 -8.869 6.974 1.00 84.19 176 GLY A N 1
ATOM 1398 C CA . GLY A 1 176 ? 10.827 -8.866 8.057 1.00 84.19 176 GLY A CA 1
ATOM 1399 C C . GLY A 1 176 ? 10.612 -7.735 9.065 1.00 84.19 176 GLY A C 1
ATOM 1400 O O . GLY A 1 176 ? 9.767 -6.865 8.879 1.00 84.19 176 GLY A O 1
ATOM 1401 N N . ASP A 1 177 ? 11.374 -7.776 10.156 1.00 69.81 177 ASP A N 1
ATOM 1402 C CA . ASP A 1 177 ? 11.274 -6.806 11.259 1.00 69.81 177 ASP A CA 1
ATOM 1403 C C . ASP A 1 177 ? 12.568 -5.987 11.429 1.00 69.81 177 ASP A C 1
ATOM 1405 O O . ASP A 1 177 ? 12.541 -4.764 11.614 1.00 69.81 177 ASP A O 1
ATOM 1409 N N . SER A 1 178 ? 13.725 -6.647 11.288 1.00 74.12 178 SER A N 1
ATOM 1410 C CA . SER A 1 178 ? 15.039 -6.006 11.233 1.00 74.12 178 SER A CA 1
ATOM 1411 C C . SER A 1 178 ? 16.089 -6.939 10.593 1.00 74.12 178 SER A C 1
ATOM 1413 O O . SER A 1 178 ? 16.338 -8.014 11.144 1.00 74.12 178 SER A O 1
ATOM 1415 N N . PRO A 1 179 ? 16.707 -6.569 9.452 1.00 81.81 179 PRO A N 1
ATOM 1416 C CA . PRO A 1 179 ? 16.401 -5.380 8.659 1.00 81.81 179 PRO A CA 1
ATOM 1417 C C . PRO A 1 179 ? 15.043 -5.507 7.947 1.00 81.81 179 PRO A C 1
ATOM 1419 O O . PRO A 1 179 ? 14.627 -6.599 7.554 1.00 81.81 179 PRO A O 1
ATOM 1422 N N . LEU A 1 180 ? 14.356 -4.375 7.767 1.00 90.31 180 LEU A N 1
ATOM 1423 C CA . LEU A 1 180 ? 13.164 -4.303 6.920 1.00 90.31 180 LEU A CA 1
ATOM 1424 C C . LEU A 1 180 ? 13.567 -4.610 5.472 1.00 90.31 180 LEU A C 1
ATOM 1426 O O . LEU A 1 180 ? 14.461 -3.969 4.927 1.00 90.31 180 LEU A O 1
ATOM 1430 N N . THR A 1 181 ? 12.892 -5.562 4.836 1.00 93.81 181 THR A N 1
ATOM 1431 C CA . THR A 1 181 ? 13.079 -5.865 3.415 1.00 93.81 181 THR A CA 1
ATOM 1432 C C . THR A 1 181 ? 11.935 -5.257 2.618 1.00 93.81 181 THR A C 1
ATOM 1434 O O . THR A 1 181 ? 10.803 -5.728 2.706 1.00 93.81 181 THR A O 1
ATOM 1437 N N . VAL A 1 182 ? 12.230 -4.230 1.820 1.00 95.50 182 VAL A N 1
ATOM 1438 C CA . VAL A 1 182 ? 11.262 -3.617 0.899 1.00 95.50 182 VAL A CA 1
ATOM 1439 C C . VAL A 1 182 ? 10.962 -4.598 -0.227 1.00 95.50 182 VAL A C 1
ATOM 1441 O O . VAL A 1 182 ? 11.832 -4.926 -1.037 1.00 95.50 182 VAL A O 1
ATOM 1444 N N . ASP A 1 183 ? 9.737 -5.109 -0.239 1.00 95.94 183 ASP A N 1
ATOM 1445 C CA . ASP A 1 183 ? 9.303 -6.166 -1.142 1.00 95.94 183 ASP A CA 1
ATOM 1446 C C . ASP A 1 183 ? 7.772 -6.125 -1.287 1.00 95.94 183 ASP A C 1
ATOM 1448 O O . ASP A 1 183 ? 7.062 -6.685 -0.447 1.00 95.94 183 ASP A O 1
ATOM 1452 N N . PRO A 1 184 ? 7.245 -5.490 -2.350 1.00 98.12 184 PRO A N 1
ATOM 1453 C CA . PRO A 1 184 ? 5.809 -5.384 -2.568 1.00 98.12 184 PRO A CA 1
ATOM 1454 C C . PRO A 1 184 ? 5.176 -6.656 -3.160 1.00 98.12 184 PRO A C 1
ATOM 1456 O O . PRO A 1 184 ? 4.047 -6.592 -3.639 1.00 98.12 184 PRO A O 1
ATOM 1459 N N . THR A 1 185 ? 5.860 -7.814 -3.145 1.00 98.06 185 THR A N 1
ATOM 1460 C CA . THR A 1 185 ? 5.354 -9.084 -3.714 1.00 98.06 185 THR A CA 1
ATOM 1461 C C . THR A 1 185 ? 3.930 -9.405 -3.261 1.00 98.06 185 THR A C 1
ATOM 1463 O O . THR A 1 185 ? 3.112 -9.810 -4.084 1.00 98.06 185 THR A O 1
ATOM 1466 N N . VAL A 1 186 ? 3.627 -9.235 -1.969 1.00 97.38 186 VAL A N 1
ATOM 1467 C CA . VAL A 1 186 ? 2.298 -9.545 -1.417 1.00 97.38 186 VAL A CA 1
ATOM 1468 C C . VAL A 1 186 ? 1.258 -8.569 -1.959 1.00 97.38 186 VAL A C 1
ATOM 1470 O O . VAL A 1 186 ? 0.264 -9.007 -2.527 1.00 97.38 186 VAL A O 1
ATOM 1473 N N . ALA A 1 187 ? 1.518 -7.260 -1.886 1.00 98.44 187 ALA A N 1
ATOM 1474 C CA . ALA A 1 187 ? 0.587 -6.262 -2.405 1.00 98.44 187 ALA A CA 1
ATOM 1475 C C . ALA A 1 187 ? 0.305 -6.437 -3.906 1.00 98.44 187 ALA A C 1
ATOM 1477 O O . ALA A 1 187 ? -0.850 -6.361 -4.332 1.00 98.44 187 ALA A O 1
ATOM 1478 N N . VAL A 1 188 ? 1.345 -6.715 -4.702 1.00 98.50 188 VAL A N 1
ATOM 1479 C CA . VAL A 1 188 ? 1.205 -6.981 -6.141 1.00 98.50 188 VAL A CA 1
ATOM 1480 C C . VAL A 1 188 ? 0.382 -8.248 -6.373 1.00 98.50 188 VAL A C 1
ATOM 1482 O O . VAL A 1 188 ? -0.548 -8.207 -7.173 1.00 98.50 188 VAL A O 1
ATOM 1485 N N . ARG A 1 189 ? 0.663 -9.342 -5.648 1.00 97.81 189 ARG A N 1
ATOM 1486 C CA . ARG A 1 189 ? -0.081 -10.609 -5.757 1.00 97.81 189 ARG A CA 1
ATOM 1487 C C . ARG A 1 189 ? -1.571 -10.421 -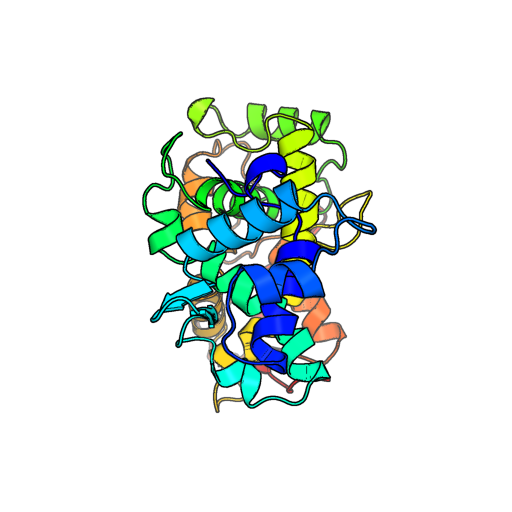5.515 1.00 97.81 189 ARG A C 1
ATOM 1489 O O . ARG A 1 189 ? -2.371 -10.846 -6.340 1.00 97.81 189 ARG A O 1
ATOM 1496 N N . ASP A 1 190 ? -1.921 -9.760 -4.416 1.00 96.56 190 ASP A N 1
ATOM 1497 C CA . ASP A 1 190 ? -3.313 -9.524 -4.023 1.00 96.56 190 ASP A CA 1
ATOM 1498 C C . ASP A 1 190 ? -4.098 -8.744 -5.089 1.00 96.56 190 ASP A C 1
ATOM 1500 O O . ASP A 1 190 ? -5.322 -8.821 -5.136 1.00 96.56 190 ASP A O 1
ATOM 1504 N N . SER A 1 191 ? -3.397 -7.973 -5.927 1.00 97.00 191 SER A N 1
ATOM 1505 C CA . SER A 1 191 ? -3.991 -7.134 -6.969 1.00 97.00 191 SER A CA 1
ATOM 1506 C C . SER A 1 191 ? -4.197 -7.882 -8.294 1.00 97.00 191 SER A C 1
ATOM 1508 O O . SER A 1 191 ? -4.944 -7.410 -9.149 1.00 97.00 191 SER A O 1
ATOM 1510 N N . LEU A 1 192 ? -3.558 -9.046 -8.490 1.00 97.19 192 LEU A N 1
ATOM 1511 C CA . LEU A 1 192 ? -3.539 -9.745 -9.783 1.00 97.19 192 LEU A CA 1
ATOM 1512 C C . LEU A 1 192 ? -4.935 -10.165 -10.246 1.00 97.19 192 LEU A C 1
ATOM 1514 O O . LEU A 1 192 ? -5.291 -9.906 -11.393 1.00 97.19 192 LEU A O 1
ATOM 1518 N N . SER A 1 193 ? -5.744 -10.759 -9.367 1.00 93.88 193 SER A N 1
ATOM 1519 C CA . SER A 1 193 ? -7.092 -11.218 -9.724 1.00 93.88 193 SER A CA 1
ATOM 1520 C C . SER A 1 193 ? -7.974 -10.069 -10.231 1.00 93.88 193 SER A C 1
ATOM 1522 O O . SER A 1 193 ? -8.659 -10.214 -11.242 1.00 93.88 193 SER A O 1
ATOM 1524 N N . GLY A 1 194 ? -7.888 -8.891 -9.605 1.00 93.50 194 GLY A N 1
ATOM 1525 C CA . GLY A 1 194 ? -8.608 -7.689 -10.031 1.00 93.50 194 GLY A CA 1
ATOM 1526 C C . GLY A 1 194 ? -8.106 -7.086 -11.350 1.00 93.50 194 GLY A C 1
ATOM 1527 O O . GLY A 1 194 ? -8.906 -6.551 -12.121 1.00 93.50 194 GLY A O 1
ATOM 1528 N N . ILE A 1 195 ? -6.802 -7.192 -11.636 1.00 97.25 195 ILE A N 1
ATOM 1529 C CA . ILE A 1 195 ? -6.184 -6.698 -12.882 1.00 97.25 195 ILE A CA 1
ATOM 1530 C C . ILE A 1 195 ? -6.554 -7.592 -14.071 1.00 97.25 195 ILE A C 1
ATOM 1532 O O . ILE A 1 195 ? -6.973 -7.111 -15.130 1.00 97.25 195 ILE A O 1
ATOM 1536 N N . PHE A 1 196 ? -6.397 -8.902 -13.894 1.00 96.94 196 PHE A N 1
ATOM 1537 C CA . PHE A 1 196 ? -6.620 -9.887 -14.945 1.00 96.94 196 PHE A CA 1
ATOM 1538 C C . PHE A 1 196 ? -8.112 -10.140 -15.184 1.00 96.94 196 PHE A C 1
ATOM 1540 O O . PHE A 1 196 ? -8.523 -10.247 -16.343 1.00 96.94 196 PHE A O 1
ATOM 1547 N N . LYS A 1 197 ? -8.940 -10.116 -14.128 1.00 92.62 197 LYS A N 1
ATOM 1548 C CA . LYS A 1 197 ? -10.368 -10.468 -14.185 1.00 92.62 197 LYS A CA 1
ATOM 1549 C C . LYS A 1 197 ? -10.524 -11.840 -14.854 1.00 92.62 197 LYS A C 1
ATOM 1551 O O . LYS A 1 197 ? -9.966 -12.813 -14.364 1.00 92.62 197 LYS A O 1
ATOM 1556 N N . ASP A 1 198 ? -11.192 -11.898 -16.005 1.00 91.25 198 ASP A N 1
ATOM 1557 C CA . ASP A 1 198 ? -11.406 -13.128 -16.778 1.00 91.25 198 ASP A CA 1
ATOM 1558 C C . ASP A 1 198 ? -10.320 -13.388 -17.843 1.00 91.25 198 ASP A C 1
ATOM 1560 O O . ASP A 1 198 ? -10.400 -14.354 -18.602 1.00 91.25 198 ASP A O 1
ATOM 1564 N N . ARG A 1 199 ? -9.311 -12.514 -17.959 1.00 94.19 199 ARG A N 1
ATOM 1565 C CA . ARG A 1 199 ? -8.213 -12.653 -18.928 1.00 94.19 199 ARG A CA 1
ATOM 1566 C C . ARG A 1 199 ? -7.065 -13.430 -18.296 1.00 94.19 199 ARG A C 1
ATOM 1568 O O . ARG A 1 199 ? -6.713 -13.184 -17.153 1.00 94.19 199 ARG A O 1
ATOM 1575 N N . SER A 1 200 ? -6.417 -14.306 -19.059 1.00 93.81 200 SER A N 1
ATOM 1576 C CA . SER A 1 200 ? -5.206 -15.005 -18.604 1.00 93.81 200 SER A CA 1
ATOM 1577 C C . SER A 1 200 ? -3.921 -14.251 -18.938 1.00 93.81 200 SER A C 1
ATOM 1579 O O . SER A 1 200 ? -2.914 -14.445 -18.272 1.00 93.81 200 SER A O 1
ATOM 1581 N N . THR A 1 201 ? -3.931 -13.400 -19.966 1.00 96.88 201 THR A N 1
ATOM 1582 C CA . THR A 1 201 ? -2.733 -12.723 -20.479 1.00 96.88 201 THR A CA 1
ATOM 1583 C C . THR A 1 201 ? -3.043 -11.273 -20.818 1.00 96.88 201 THR A C 1
ATOM 1585 O O . THR A 1 201 ? -4.101 -10.982 -21.379 1.00 96.88 201 THR A O 1
ATOM 1588 N N . LEU A 1 202 ? -2.110 -10.373 -20.503 1.00 96.94 202 LEU A N 1
ATOM 1589 C CA . LEU A 1 202 ? -2.207 -8.939 -20.767 1.00 96.94 202 LEU A CA 1
ATOM 1590 C C . LEU A 1 202 ? -0.937 -8.409 -21.438 1.00 96.94 202 LEU A C 1
ATOM 1592 O O . LEU A 1 202 ? 0.158 -8.898 -21.134 1.00 96.94 202 LEU A O 1
ATOM 1596 N N . PRO A 1 203 ? -1.052 -7.377 -22.293 1.00 96.81 203 PRO A N 1
ATOM 1597 C CA . PRO A 1 203 ? 0.080 -6.528 -22.632 1.00 96.81 203 PRO A CA 1
ATOM 1598 C C . PRO A 1 203 ? 0.709 -5.932 -21.367 1.00 96.81 203 PRO A C 1
ATOM 1600 O O . PRO A 1 203 ? 0.018 -5.602 -20.402 1.00 96.81 203 PRO A O 1
ATOM 1603 N N . ALA A 1 204 ? 2.029 -5.771 -21.374 1.00 96.38 204 ALA A N 1
ATOM 1604 C CA . ALA A 1 204 ? 2.780 -5.249 -20.237 1.00 96.38 204 ALA A CA 1
ATOM 1605 C C . ALA A 1 204 ? 2.343 -3.826 -19.853 1.00 96.38 204 ALA A C 1
ATOM 1607 O O . ALA A 1 204 ? 2.274 -3.520 -18.668 1.00 96.38 204 ALA A O 1
ATOM 1608 N N . VAL A 1 205 ? 2.019 -2.989 -20.845 1.00 95.31 205 VAL A N 1
ATOM 1609 C CA . VAL A 1 205 ? 1.504 -1.620 -20.650 1.00 95.31 205 VAL A CA 1
ATOM 1610 C C . VAL A 1 205 ? 0.190 -1.650 -19.880 1.00 95.31 205 VAL A C 1
ATOM 1612 O O . VAL A 1 205 ? 0.140 -1.133 -18.770 1.00 95.31 205 VAL A O 1
ATOM 1615 N N . ASP A 1 206 ? -0.813 -2.368 -20.390 1.00 96.88 206 ASP A N 1
ATOM 1616 C CA . ASP A 1 206 ? -2.116 -2.522 -19.734 1.00 96.88 206 ASP A CA 1
ATOM 1617 C C . ASP A 1 206 ? -1.989 -3.063 -18.301 1.00 96.88 206 ASP A C 1
ATOM 1619 O O . ASP A 1 206 ? -2.700 -2.629 -17.394 1.00 96.88 206 ASP A O 1
ATOM 1623 N N . PHE A 1 207 ? -1.082 -4.023 -18.082 1.00 97.88 207 PHE A N 1
ATOM 1624 C CA . PHE A 1 207 ? -0.826 -4.576 -16.754 1.00 97.88 207 PHE A CA 1
ATOM 1625 C C . PHE A 1 207 ? -0.234 -3.536 -15.798 1.00 97.88 207 PHE A C 1
ATOM 1627 O O . PHE A 1 207 ? -0.726 -3.392 -14.680 1.00 97.88 207 PHE A O 1
ATOM 1634 N N . ILE A 1 208 ? 0.814 -2.821 -16.216 1.00 97.50 208 ILE A N 1
ATOM 1635 C CA . ILE A 1 208 ? 1.480 -1.825 -15.372 1.00 97.50 208 ILE A CA 1
ATOM 1636 C C . ILE A 1 208 ? 0.565 -0.626 -15.108 1.00 97.50 208 ILE A C 1
ATOM 1638 O O . ILE A 1 208 ? 0.526 -0.156 -13.976 1.00 97.50 208 ILE A O 1
ATOM 1642 N N . GLU A 1 209 ? -0.229 -0.177 -16.082 1.00 97.00 209 GLU A N 1
ATOM 1643 C CA . GLU A 1 209 ? -1.230 0.883 -15.887 1.00 97.00 209 GLU A CA 1
ATOM 1644 C C . GLU A 1 209 ? -2.315 0.474 -14.879 1.00 97.00 209 GLU A C 1
ATOM 1646 O O . GLU A 1 209 ? -2.653 1.235 -13.965 1.00 97.00 209 GLU A O 1
ATOM 1651 N N . ALA A 1 210 ? -2.836 -0.753 -14.990 1.00 98.19 210 ALA A N 1
ATOM 1652 C CA . ALA A 1 210 ? -3.805 -1.278 -14.032 1.00 98.19 210 ALA A CA 1
ATOM 1653 C C . ALA A 1 210 ? -3.191 -1.430 -12.629 1.00 98.19 210 ALA A C 1
ATOM 1655 O O . ALA A 1 210 ? -3.817 -1.064 -11.632 1.00 98.19 210 ALA A O 1
ATOM 1656 N N . LEU A 1 211 ? -1.946 -1.910 -12.545 1.00 98.38 211 LEU A N 1
ATOM 1657 C CA . LEU A 1 211 ? -1.215 -2.035 -11.287 1.00 98.38 211 LEU A CA 1
ATOM 1658 C C . LEU A 1 211 ? -0.963 -0.669 -10.639 1.00 98.38 211 LEU A C 1
ATOM 1660 O O . LEU A 1 211 ? -1.195 -0.521 -9.444 1.00 98.38 211 LEU A O 1
ATOM 1664 N N . ALA A 1 212 ? -0.544 0.330 -11.416 1.00 97.81 212 ALA A N 1
ATOM 1665 C CA . ALA A 1 212 ? -0.326 1.703 -10.965 1.00 97.81 212 ALA A CA 1
ATOM 1666 C C . ALA A 1 212 ? -1.622 2.377 -10.489 1.00 97.81 212 ALA A C 1
ATOM 1668 O O . ALA A 1 212 ? -1.590 3.225 -9.601 1.00 97.81 212 ALA A O 1
ATOM 1669 N N . THR A 1 213 ? -2.768 1.979 -11.045 1.00 97.94 213 THR A N 1
ATOM 1670 C CA . THR A 1 213 ? -4.084 2.455 -10.601 1.00 97.94 213 THR A CA 1
ATOM 1671 C C . THR A 1 213 ? -4.466 1.864 -9.240 1.00 97.94 213 THR A C 1
ATOM 1673 O O . THR A 1 213 ? -4.918 2.590 -8.361 1.00 97.94 213 THR A O 1
ATOM 1676 N N . ILE A 1 214 ? -4.269 0.555 -9.044 1.00 97.62 214 ILE A N 1
ATOM 1677 C CA . ILE A 1 214 ? -4.640 -0.144 -7.797 1.00 97.62 214 ILE A CA 1
ATOM 1678 C C . ILE A 1 214 ? -3.631 0.130 -6.673 1.00 97.62 214 ILE A C 1
ATOM 1680 O O . ILE A 1 214 ? -4.000 0.268 -5.507 1.00 97.62 214 ILE A O 1
ATOM 1684 N N . LEU A 1 215 ? -2.345 0.215 -7.014 1.00 98.56 215 LEU A N 1
ATOM 1685 C CA . LEU A 1 215 ? -1.234 0.460 -6.098 1.00 98.56 215 LEU A CA 1
ATOM 1686 C C . LEU A 1 215 ? -0.499 1.751 -6.498 1.00 98.56 215 LEU A C 1
ATOM 1688 O O . LEU A 1 215 ? 0.638 1.695 -6.970 1.00 98.56 215 LEU A O 1
ATOM 1692 N N . PRO A 1 216 ? -1.098 2.931 -6.249 1.00 98.50 216 PRO A N 1
ATOM 1693 C CA . PRO A 1 216 ? -0.598 4.232 -6.719 1.00 98.50 216 PRO A CA 1
ATOM 1694 C C . PRO A 1 216 ? 0.747 4.682 -6.129 1.00 98.50 216 PRO A C 1
ATOM 1696 O O . PRO A 1 216 ? 1.279 5.723 -6.513 1.00 98.50 216 PRO A O 1
ATOM 1699 N N . VAL A 1 217 ? 1.314 3.908 -5.203 1.00 98.56 217 VAL A N 1
ATOM 1700 C CA . VAL A 1 217 ? 2.655 4.108 -4.626 1.00 98.56 217 VAL A CA 1
ATOM 1701 C C . VAL A 1 217 ? 3.763 3.374 -5.400 1.00 98.56 217 VAL A C 1
ATO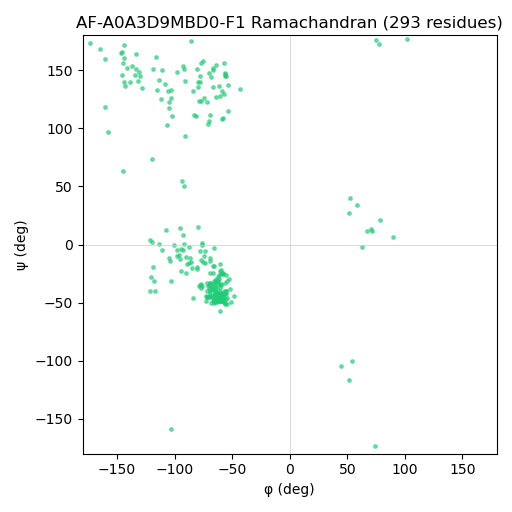M 1703 O O . VAL A 1 217 ? 4.949 3.608 -5.150 1.00 98.56 217 VAL A O 1
ATOM 1706 N N . LEU A 1 218 ? 3.403 2.483 -6.329 1.00 97.81 218 LEU A N 1
ATOM 1707 C CA . LEU A 1 218 ? 4.335 1.788 -7.221 1.00 97.81 218 LEU A CA 1
ATOM 1708 C C . LEU A 1 218 ? 4.643 2.614 -8.474 1.00 97.81 218 LEU A C 1
ATOM 1710 O O . LEU A 1 218 ? 4.103 3.699 -8.669 1.00 97.81 218 LEU A O 1
ATOM 1714 N N . ASP A 1 219 ? 5.558 2.107 -9.299 1.00 95.44 219 ASP A N 1
ATOM 1715 C CA . ASP A 1 219 ? 5.955 2.695 -10.578 1.00 95.44 219 ASP A CA 1
ATOM 1716 C C . ASP A 1 219 ? 4.753 3.196 -11.391 1.00 95.44 219 ASP A C 1
ATOM 1718 O O . ASP A 1 219 ? 3.745 2.504 -11.514 1.00 95.44 219 ASP A O 1
ATOM 1722 N N . PHE A 1 220 ? 4.877 4.411 -11.934 1.00 95.00 220 PHE A N 1
ATOM 1723 C CA . PHE A 1 220 ? 3.844 5.122 -12.705 1.00 95.00 220 PHE A CA 1
ATOM 1724 C C . PHE A 1 220 ? 2.550 5.468 -11.946 1.00 95.00 220 PHE A C 1
ATOM 1726 O O . PHE A 1 220 ? 1.686 6.137 -12.506 1.00 95.00 220 PHE A O 1
ATOM 1733 N N . GLY A 1 221 ? 2.421 5.080 -10.676 1.00 97.44 221 GLY A N 1
ATOM 1734 C CA . GLY A 1 221 ? 1.300 5.460 -9.825 1.00 97.44 221 GLY A CA 1
ATOM 1735 C C . GLY A 1 221 ? 1.272 6.959 -9.522 1.00 97.44 221 GLY A C 1
ATOM 1736 O O . GLY A 1 221 ? 2.310 7.623 -9.444 1.00 97.44 221 GLY A O 1
ATOM 1737 N N . SER A 1 222 ? 0.076 7.507 -9.313 1.00 97.81 222 SER A N 1
ATOM 1738 C CA . SER A 1 222 ? -0.114 8.947 -9.100 1.00 97.81 222 SER A CA 1
ATOM 1739 C C . SER A 1 222 ? 0.631 9.467 -7.864 1.00 97.81 222 SER A C 1
ATOM 1741 O O . SER A 1 222 ? 1.320 10.485 -7.935 1.00 97.81 222 SER A O 1
ATOM 1743 N N . TYR A 1 223 ? 0.573 8.753 -6.736 1.00 98.31 223 TYR A N 1
ATOM 1744 C CA . TYR A 1 223 ? 1.296 9.152 -5.522 1.00 98.31 223 TYR A CA 1
ATOM 1745 C C . TYR A 1 223 ? 2.801 8.950 -5.650 1.00 98.31 223 TYR A C 1
ATOM 1747 O O . TYR A 1 223 ? 3.576 9.740 -5.109 1.00 98.31 223 TYR A O 1
ATOM 1755 N N . ARG A 1 224 ? 3.225 7.925 -6.395 1.00 96.50 224 ARG A N 1
ATOM 1756 C CA . ARG A 1 224 ? 4.631 7.718 -6.727 1.00 96.50 224 ARG A CA 1
ATOM 1757 C C . ARG A 1 224 ? 5.204 8.903 -7.490 1.00 96.50 224 ARG A C 1
ATOM 1759 O O . ARG A 1 224 ? 6.238 9.423 -7.090 1.00 96.50 224 ARG A O 1
ATOM 1766 N N . GLN A 1 225 ? 4.508 9.362 -8.524 1.00 95.31 225 GLN A N 1
ATOM 1767 C CA . GLN A 1 225 ? 4.922 10.514 -9.324 1.00 95.31 225 GLN A CA 1
ATOM 1768 C C . GLN A 1 225 ? 4.971 11.805 -8.500 1.00 95.31 225 GLN A C 1
ATOM 1770 O O . GLN A 1 225 ? 5.929 12.567 -8.621 1.00 95.31 225 GLN A O 1
ATOM 1775 N N . LEU A 1 226 ? 3.982 12.035 -7.623 1.00 96.31 226 LEU A N 1
ATOM 1776 C CA . LEU A 1 226 ? 3.994 13.188 -6.718 1.00 96.31 226 LEU A CA 1
ATOM 1777 C C . LEU A 1 226 ? 5.243 13.182 -5.831 1.00 96.31 226 LEU A C 1
ATOM 1779 O O . LEU A 1 226 ? 5.919 14.200 -5.725 1.00 96.31 226 LEU A O 1
ATOM 1783 N N . VAL A 1 227 ? 5.581 12.044 -5.225 1.00 95.62 227 VAL A N 1
ATOM 1784 C CA . VAL A 1 227 ? 6.766 11.932 -4.364 1.00 95.62 227 VAL A CA 1
ATOM 1785 C C . VAL A 1 227 ? 8.069 12.046 -5.154 1.00 95.62 227 VAL A C 1
ATOM 1787 O O . VAL A 1 227 ? 8.964 12.770 -4.728 1.00 95.62 227 VAL A O 1
ATOM 1790 N N . GLU A 1 228 ? 8.185 11.383 -6.306 1.00 93.88 228 GLU A N 1
ATOM 1791 C CA . GLU A 1 228 ? 9.385 11.468 -7.150 1.00 93.88 228 GLU A CA 1
ATOM 1792 C C . GLU A 1 228 ? 9.635 12.903 -7.641 1.00 93.88 228 GLU A C 1
ATOM 1794 O O . GLU A 1 228 ? 10.791 13.299 -7.764 1.00 93.88 228 GLU A O 1
ATOM 1799 N N . SER A 1 229 ? 8.586 13.717 -7.822 1.00 93.19 229 SER A N 1
ATOM 1800 C CA . SER A 1 229 ? 8.728 15.135 -8.187 1.00 93.19 229 SER A CA 1
ATOM 1801 C C . SER A 1 229 ? 9.389 16.011 -7.108 1.00 93.19 229 SER A C 1
ATOM 1803 O O . SER A 1 229 ? 9.891 17.089 -7.418 1.00 93.19 229 SER A O 1
ATOM 1805 N N . GLU A 1 230 ? 9.423 15.545 -5.855 1.00 94.25 230 GLU A N 1
ATOM 1806 C CA . GLU A 1 230 ? 10.073 16.225 -4.725 1.00 94.25 230 GLU A CA 1
ATOM 1807 C C . GLU A 1 230 ? 11.506 15.710 -4.469 1.00 94.25 230 GLU A C 1
ATOM 1809 O O . GLU A 1 230 ? 12.246 16.287 -3.663 1.00 94.25 230 GLU A O 1
ATOM 1814 N N . ILE A 1 231 ? 11.918 14.630 -5.146 1.00 92.19 231 ILE A N 1
ATOM 1815 C CA . ILE A 1 231 ? 13.279 14.091 -5.077 1.00 92.19 231 ILE A CA 1
ATOM 1816 C C . ILE A 1 231 ? 14.158 14.856 -6.069 1.00 92.19 231 ILE A C 1
ATOM 1818 O O . ILE A 1 231 ? 13.819 15.032 -7.238 1.00 92.19 231 ILE A O 1
ATOM 1822 N N . LYS A 1 232 ? 15.336 15.300 -5.623 1.00 87.38 232 LYS A N 1
ATOM 1823 C CA . LYS A 1 232 ? 16.332 15.916 -6.508 1.00 87.38 232 LYS A CA 1
ATOM 1824 C C . LYS A 1 232 ? 16.700 14.950 -7.637 1.00 87.38 232 LYS A C 1
ATOM 1826 O O . LYS A 1 232 ? 17.120 13.827 -7.374 1.00 87.38 232 LYS A O 1
ATOM 1831 N N . ASN A 1 233 ? 16.656 15.423 -8.883 1.00 77.75 233 ASN A N 1
ATOM 1832 C CA . ASN A 1 233 ? 16.980 14.615 -10.069 1.00 77.75 233 ASN A CA 1
ATOM 1833 C C . ASN A 1 233 ? 18.351 13.915 -10.005 1.00 77.75 233 ASN A C 1
ATOM 1835 O O . ASN A 1 233 ? 18.508 12.858 -10.603 1.00 77.75 233 ASN A O 1
ATOM 1839 N N . SER A 1 234 ? 19.341 14.489 -9.306 1.00 73.50 234 SER A N 1
ATOM 1840 C CA . SER A 1 234 ? 20.666 13.871 -9.122 1.00 73.50 234 SER A CA 1
ATOM 1841 C C . SER A 1 234 ? 20.647 12.634 -8.226 1.00 73.50 234 SER A C 1
ATOM 1843 O O . SER A 1 234 ? 21.541 11.802 -8.328 1.00 73.50 234 SER A O 1
ATOM 1845 N N . GLU A 1 235 ? 19.649 12.530 -7.350 1.00 76.94 235 GLU A N 1
ATOM 1846 C CA . GLU A 1 235 ? 19.536 11.483 -6.337 1.00 76.94 235 GLU A CA 1
ATOM 1847 C C . GLU A 1 235 ? 18.502 10.414 -6.701 1.00 76.94 235 GLU A C 1
ATOM 1849 O O . GLU A 1 235 ? 18.466 9.348 -6.083 1.00 76.94 235 GLU A O 1
ATOM 1854 N N . LEU A 1 236 ? 17.649 10.682 -7.693 1.00 69.50 236 LEU A N 1
ATOM 1855 C CA . LEU A 1 236 ? 16.787 9.658 -8.256 1.00 69.50 236 LEU A CA 1
ATOM 1856 C C . LEU A 1 236 ? 17.667 8.712 -9.077 1.00 69.50 236 LEU A C 1
ATOM 1858 O O . LEU A 1 236 ? 18.346 9.146 -10.010 1.00 69.50 236 LEU A O 1
ATOM 1862 N N . ALA A 1 237 ? 17.649 7.415 -8.760 1.00 63.94 237 ALA A N 1
ATOM 1863 C CA . ALA A 1 237 ? 18.268 6.424 -9.630 1.00 63.94 237 ALA A CA 1
ATOM 1864 C C . ALA A 1 237 ? 17.679 6.599 -11.039 1.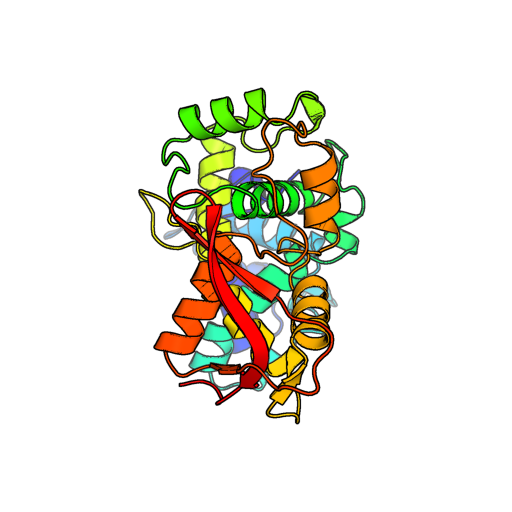00 63.94 237 ALA A C 1
ATOM 1866 O O . ALA A 1 237 ? 16.471 6.445 -11.229 1.00 63.94 237 ALA A O 1
ATOM 1867 N N . SER A 1 238 ? 18.514 6.996 -12.005 1.00 55.25 238 SER A N 1
ATOM 1868 C CA . SER A 1 238 ? 18.057 7.301 -13.360 1.00 55.25 238 SER A CA 1
ATOM 1869 C C . SER A 1 238 ? 17.364 6.072 -13.945 1.00 55.25 238 SER A C 1
ATOM 1871 O O . SER A 1 238 ? 18.003 5.061 -14.237 1.00 55.25 238 SER A O 1
ATOM 1873 N N . ARG A 1 239 ? 16.038 6.145 -14.094 1.00 66.56 239 ARG A N 1
ATOM 1874 C CA . ARG A 1 239 ? 15.275 5.147 -14.838 1.00 66.56 239 ARG A CA 1
ATOM 1875 C C . ARG A 1 239 ? 15.391 5.484 -16.306 1.00 66.56 239 ARG A C 1
ATOM 1877 O O . ARG A 1 239 ? 14.853 6.487 -16.770 1.00 66.56 239 ARG A O 1
ATOM 1884 N N . ALA A 1 240 ? 16.109 4.652 -17.043 1.00 61.09 240 ALA A N 1
ATOM 1885 C CA . ALA A 1 240 ? 16.125 4.754 -18.488 1.00 61.09 240 ALA A CA 1
ATOM 1886 C C . ALA A 1 240 ? 14.759 4.307 -19.030 1.00 61.09 240 ALA A C 1
ATOM 1888 O O . ALA A 1 240 ? 14.466 3.116 -19.032 1.00 61.09 240 ALA A O 1
ATOM 1889 N N . GLY A 1 241 ? 13.932 5.253 -19.484 1.00 73.88 241 GLY A N 1
ATOM 1890 C CA . GLY A 1 241 ? 12.723 4.985 -20.272 1.00 73.88 241 GLY A CA 1
ATOM 1891 C C . GLY A 1 241 ? 11.750 3.992 -19.631 1.00 73.88 241 GLY A C 1
ATOM 1892 O O . GLY A 1 241 ? 10.962 4.361 -18.768 1.00 73.88 241 GLY A O 1
ATOM 1893 N N . ASP A 1 242 ? 11.793 2.741 -20.089 1.00 84.75 242 ASP A N 1
ATOM 1894 C CA . ASP A 1 242 ? 10.879 1.660 -19.711 1.00 84.75 242 ASP A CA 1
ATOM 1895 C C . ASP A 1 242 ? 11.391 0.748 -18.578 1.00 84.75 242 ASP A C 1
ATOM 1897 O O . ASP A 1 242 ? 10.849 -0.335 -18.344 1.00 84.75 242 ASP A O 1
ATOM 1901 N N . ALA A 1 243 ? 12.429 1.171 -17.857 1.00 90.88 243 ALA A N 1
ATOM 1902 C CA . ALA A 1 243 ? 12.951 0.448 -16.704 1.00 90.88 243 ALA A CA 1
ATOM 1903 C C . ALA A 1 243 ? 12.041 0.588 -15.467 1.00 90.88 243 ALA A C 1
ATOM 1905 O O . ALA A 1 243 ? 11.765 1.697 -15.005 1.00 90.88 243 ALA A O 1
ATOM 1906 N N . LEU A 1 244 ? 11.633 -0.542 -14.885 1.00 94.31 244 LEU A N 1
ATOM 1907 C CA . LEU A 1 244 ? 10.917 -0.600 -13.607 1.00 94.31 244 LEU A CA 1
ATOM 1908 C C . LEU A 1 244 ? 11.874 -0.392 -12.427 1.00 94.31 244 LEU A C 1
ATOM 1910 O O . LEU A 1 244 ? 13.059 -0.706 -12.507 1.00 94.31 244 LEU A O 1
ATOM 1914 N N . SER A 1 245 ? 11.365 0.064 -11.287 1.00 94.06 245 SER A N 1
ATOM 1915 C CA . SER A 1 245 ? 12.100 0.135 -10.022 1.00 94.06 245 SER A CA 1
ATOM 1916 C C . SER A 1 245 ? 12.647 -1.226 -9.587 1.00 94.06 245 SER A C 1
ATOM 1918 O O . SER A 1 245 ? 12.108 -2.278 -9.946 1.00 94.06 245 SER A O 1
ATOM 1920 N N . THR A 1 246 ? 13.702 -1.232 -8.767 1.00 94.69 246 THR A N 1
ATOM 1921 C CA . THR A 1 246 ? 14.251 -2.484 -8.220 1.00 94.69 246 THR A CA 1
ATOM 1922 C C . THR A 1 246 ? 13.258 -3.178 -7.281 1.00 94.69 246 THR A C 1
ATOM 1924 O O . THR A 1 246 ? 13.200 -4.409 -7.259 1.00 94.69 246 THR A O 1
ATOM 1927 N N . SER A 1 247 ? 12.408 -2.420 -6.574 1.00 95.56 247 SER A N 1
ATOM 1928 C CA . SER A 1 247 ? 11.346 -2.963 -5.714 1.00 95.56 247 SER A CA 1
ATOM 1929 C C . SER A 1 247 ? 10.267 -3.704 -6.512 1.00 95.56 247 SER A C 1
ATOM 1931 O O . SER A 1 247 ? 9.980 -4.867 -6.214 1.00 95.56 247 SER A O 1
ATOM 1933 N N . LEU A 1 248 ? 9.721 -3.092 -7.569 1.00 96.88 248 LEU A N 1
ATOM 1934 C CA . LEU A 1 248 ? 8.719 -3.731 -8.423 1.00 96.88 248 LEU A CA 1
ATOM 1935 C C . LEU A 1 248 ? 9.321 -4.873 -9.251 1.00 96.88 248 LEU A C 1
ATOM 1937 O O . LEU A 1 248 ? 8.715 -5.939 -9.361 1.00 96.88 248 LEU A O 1
ATOM 1941 N N . SER A 1 249 ? 10.539 -4.695 -9.768 1.00 96.44 249 SER A N 1
ATOM 1942 C CA . SER A 1 249 ? 11.246 -5.740 -10.521 1.00 96.44 249 SER A CA 1
ATOM 1943 C C . SER A 1 249 ? 11.450 -7.000 -9.684 1.00 96.44 249 SER A C 1
ATOM 1945 O O . SER A 1 249 ? 11.161 -8.108 -10.140 1.00 96.44 249 SER A O 1
ATOM 1947 N N . ARG A 1 250 ? 11.887 -6.841 -8.428 1.00 95.19 250 ARG A N 1
ATOM 1948 C CA . ARG A 1 250 ? 12.029 -7.956 -7.488 1.00 95.19 250 ARG A CA 1
ATOM 1949 C C . ARG A 1 250 ? 10.691 -8.637 -7.215 1.00 95.19 250 ARG A C 1
ATOM 1951 O O . ARG A 1 250 ? 10.643 -9.865 -7.229 1.00 95.19 250 ARG A O 1
ATOM 1958 N N . ALA A 1 251 ? 9.632 -7.868 -6.969 1.00 97.56 251 ALA A N 1
ATOM 1959 C CA . ALA A 1 251 ? 8.314 -8.420 -6.672 1.00 97.56 251 ALA A CA 1
ATOM 1960 C C . ALA A 1 251 ? 7.766 -9.262 -7.830 1.00 97.56 251 ALA A C 1
ATOM 1962 O O . ALA A 1 251 ? 7.380 -10.414 -7.636 1.00 97.56 251 ALA A O 1
ATOM 1963 N N . LEU A 1 252 ? 7.813 -8.726 -9.050 1.00 97.69 252 LEU A N 1
ATOM 1964 C CA . LEU A 1 252 ? 7.369 -9.426 -10.253 1.00 97.69 252 LEU A CA 1
ATOM 1965 C C . LEU A 1 252 ? 8.188 -10.696 -10.509 1.00 97.69 252 LEU A C 1
ATOM 1967 O O . LEU A 1 252 ? 7.609 -11.756 -10.741 1.00 97.69 252 LEU A O 1
ATOM 1971 N N . LYS A 1 253 ? 9.518 -10.641 -10.361 1.00 96.25 253 LYS A N 1
ATOM 1972 C CA . LYS A 1 253 ? 10.358 -11.836 -10.521 1.00 96.25 253 LYS A CA 1
ATOM 1973 C C . LYS A 1 253 ? 10.080 -12.899 -9.458 1.00 96.25 253 LYS A C 1
ATOM 1975 O O . LYS A 1 253 ? 10.108 -14.088 -9.755 1.00 96.25 253 LYS A O 1
ATOM 1980 N N . ARG A 1 254 ? 9.788 -12.504 -8.215 1.00 96.31 254 ARG A N 1
ATOM 1981 C CA . ARG A 1 254 ? 9.400 -13.450 -7.155 1.00 96.31 254 ARG A CA 1
ATOM 1982 C C . ARG A 1 254 ? 8.077 -14.139 -7.464 1.00 96.31 254 ARG A C 1
ATOM 1984 O O . ARG A 1 254 ? 7.949 -15.326 -7.179 1.00 96.31 254 ARG A O 1
ATOM 1991 N N . LEU A 1 255 ? 7.119 -13.422 -8.051 1.00 97.69 255 LEU A N 1
ATOM 1992 C CA . LEU A 1 255 ? 5.854 -14.008 -8.497 1.00 97.69 255 LEU A CA 1
ATOM 1993 C C . LEU A 1 255 ? 6.052 -14.973 -9.666 1.00 97.69 255 LEU A C 1
ATOM 1995 O O . LEU A 1 255 ? 5.420 -16.025 -9.675 1.00 97.69 255 LEU A O 1
ATOM 1999 N N . GLU A 1 256 ? 6.960 -14.664 -10.591 1.00 97.12 256 GLU A N 1
ATOM 2000 C CA . GLU A 1 256 ? 7.317 -15.582 -11.675 1.00 97.12 256 GLU A CA 1
ATOM 2001 C C . GLU A 1 256 ? 8.010 -16.846 -11.164 1.00 97.12 256 GLU A C 1
ATOM 2003 O O . GLU A 1 256 ? 7.599 -17.953 -11.495 1.00 97.12 256 GLU A O 1
ATOM 2008 N N . ILE A 1 257 ? 9.013 -16.705 -10.292 1.00 96.56 257 ILE A N 1
ATOM 2009 C CA . ILE A 1 257 ? 9.687 -17.852 -9.661 1.00 96.56 257 ILE A CA 1
ATOM 2010 C C . ILE A 1 257 ? 8.687 -18.702 -8.863 1.00 96.56 257 ILE A C 1
ATOM 2012 O O . ILE A 1 257 ? 8.809 -19.923 -8.819 1.00 96.56 257 ILE A O 1
ATOM 2016 N N . GLY A 1 258 ? 7.695 -18.062 -8.240 1.00 96.06 258 GLY A N 1
ATOM 2017 C CA . GLY A 1 258 ? 6.607 -18.733 -7.531 1.00 96.06 258 GLY A CA 1
ATOM 2018 C C . GLY A 1 258 ? 5.534 -19.349 -8.435 1.00 96.06 258 GLY A C 1
ATOM 2019 O O . GLY A 1 258 ? 4.581 -19.905 -7.902 1.00 96.06 258 GLY A O 1
ATOM 2020 N N . GLY A 1 259 ? 5.647 -19.232 -9.762 1.00 96.56 259 GLY A N 1
ATOM 2021 C CA . GLY A 1 259 ? 4.686 -19.778 -10.724 1.00 96.56 259 GLY A CA 1
ATOM 2022 C C . GLY A 1 259 ? 3.335 -19.058 -10.766 1.00 96.56 259 GLY A C 1
ATOM 2023 O O . GLY A 1 259 ? 2.403 -19.565 -11.377 1.00 96.56 259 GLY A O 1
ATOM 2024 N N . VAL A 1 260 ? 3.210 -17.887 -10.134 1.00 97.50 260 VAL A N 1
ATOM 2025 C CA . VAL A 1 260 ? 1.957 -17.111 -10.086 1.00 97.50 260 VAL A CA 1
ATOM 2026 C C . VAL A 1 260 ? 1.737 -16.355 -11.398 1.00 97.50 260 VAL A C 1
ATOM 2028 O O . VAL A 1 260 ? 0.608 -16.213 -11.867 1.00 97.50 260 VAL A O 1
ATOM 2031 N N . VAL A 1 261 ? 2.822 -15.869 -12.004 1.00 97.94 261 VAL A N 1
ATOM 2032 C CA . VAL A 1 261 ? 2.807 -15.168 -13.294 1.00 97.94 261 VAL A CA 1
ATOM 2033 C C . VAL A 1 261 ? 3.911 -15.691 -14.209 1.00 97.94 261 VAL A C 1
ATOM 2035 O O . VAL A 1 261 ? 4.853 -16.319 -13.740 1.00 97.94 261 VAL A O 1
ATOM 2038 N N . GLY A 1 262 ? 3.819 -15.399 -15.500 1.00 97.44 262 GLY A N 1
ATOM 2039 C CA . GLY A 1 262 ? 4.873 -15.655 -16.478 1.00 97.44 262 GLY A CA 1
ATOM 2040 C C . GLY A 1 262 ? 5.078 -14.448 -17.383 1.00 97.44 262 GLY A C 1
ATOM 2041 O O . GLY A 1 262 ? 4.113 -13.752 -17.706 1.00 97.44 262 GLY A O 1
ATOM 2042 N N . PHE A 1 263 ? 6.320 -14.198 -17.796 1.00 97.12 263 PHE A N 1
ATOM 2043 C CA . PHE A 1 263 ? 6.672 -13.078 -18.666 1.00 97.12 263 PHE A CA 1
ATOM 2044 C C . PHE A 1 263 ? 7.150 -13.557 -20.032 1.00 97.12 263 PHE A C 1
ATOM 2046 O O . PHE A 1 263 ? 7.875 -14.542 -20.143 1.00 97.12 263 PHE A O 1
ATOM 2053 N N . GLU A 1 264 ? 6.762 -12.840 -21.085 1.00 94.88 264 GLU A N 1
ATOM 2054 C CA . GLU A 1 264 ? 7.204 -13.156 -22.442 1.00 94.88 264 GLU A CA 1
ATOM 2055 C C . GLU A 1 264 ? 7.418 -11.908 -23.310 1.00 94.88 264 GLU A C 1
ATOM 2057 O O . GLU A 1 264 ? 6.848 -10.824 -23.100 1.00 94.88 264 GLU A O 1
ATOM 2062 N N . ILE A 1 265 ? 8.253 -12.080 -24.334 1.00 94.06 265 ILE A N 1
ATOM 2063 C CA . ILE A 1 265 ? 8.476 -11.101 -25.395 1.00 94.06 265 ILE A CA 1
ATOM 2064 C C . ILE A 1 265 ? 7.745 -11.595 -26.641 1.00 94.06 265 ILE A C 1
ATOM 2066 O O . ILE A 1 265 ? 8.084 -12.643 -27.187 1.00 94.06 265 ILE A O 1
ATOM 2070 N N . ARG A 1 266 ? 6.764 -10.825 -27.113 1.00 91.69 266 ARG A N 1
ATOM 2071 C CA . ARG A 1 266 ? 6.082 -11.077 -28.381 1.00 91.69 266 ARG A CA 1
ATOM 2072 C C . ARG A 1 266 ? 6.590 -10.103 -29.437 1.00 91.69 266 ARG A C 1
ATOM 2074 O O . ARG A 1 266 ? 6.720 -8.909 -29.177 1.00 91.69 266 ARG A O 1
ATOM 2081 N N . ALA A 1 267 ? 6.904 -10.625 -30.620 1.00 79.50 267 ALA A N 1
ATOM 2082 C CA . ALA A 1 267 ? 7.557 -9.873 -31.695 1.00 79.50 267 ALA A CA 1
ATOM 2083 C C . ALA A 1 267 ? 6.683 -8.755 -32.300 1.00 79.50 267 ALA A C 1
ATOM 2085 O O . ALA A 1 267 ? 7.201 -7.849 -32.947 1.00 79.50 267 ALA A O 1
ATOM 2086 N N . ASP A 1 268 ? 5.369 -8.814 -32.101 1.00 80.50 268 ASP A N 1
ATOM 2087 C CA . ASP A 1 268 ? 4.384 -7.830 -32.553 1.00 80.50 268 ASP A CA 1
ATOM 2088 C C . ASP A 1 268 ? 4.183 -6.667 -31.563 1.00 80.50 268 ASP A C 1
ATOM 2090 O O . ASP A 1 268 ? 3.578 -5.647 -31.910 1.00 80.50 268 ASP A O 1
ATOM 2094 N N . ALA A 1 269 ? 4.714 -6.781 -30.343 1.00 79.00 269 ALA A N 1
ATOM 2095 C CA . ALA A 1 269 ? 4.561 -5.768 -29.315 1.00 79.00 269 ALA A CA 1
ATOM 2096 C C . ALA A 1 269 ? 5.522 -4.591 -29.529 1.00 79.00 269 ALA A C 1
ATOM 2098 O O . ALA A 1 269 ? 6.744 -4.736 -29.547 1.00 79.00 269 ALA A O 1
ATOM 2099 N N . LYS A 1 270 ? 4.959 -3.383 -29.629 1.00 76.62 270 LYS A N 1
ATOM 2100 C CA . LYS A 1 270 ? 5.733 -2.142 -29.808 1.00 76.62 270 LYS A CA 1
ATOM 2101 C C . LYS A 1 270 ? 6.324 -1.598 -28.507 1.00 76.62 270 LYS A C 1
ATOM 2103 O O . LYS A 1 270 ? 7.246 -0.791 -28.552 1.00 76.62 270 LYS A O 1
ATOM 2108 N N . GLN A 1 271 ? 5.764 -1.991 -27.366 1.00 87.50 271 GLN A N 1
ATOM 2109 C CA . GLN A 1 271 ? 6.112 -1.473 -26.046 1.00 87.50 271 GLN A CA 1
ATOM 2110 C C . GLN A 1 271 ? 6.212 -2.616 -25.037 1.00 87.50 271 GLN A C 1
ATOM 2112 O O . GLN A 1 271 ? 5.614 -3.678 -25.202 1.00 87.50 271 GLN A O 1
ATOM 2117 N N . GLY A 1 272 ? 7.018 -2.399 -24.009 1.00 91.75 272 GLY A N 1
ATOM 2118 C CA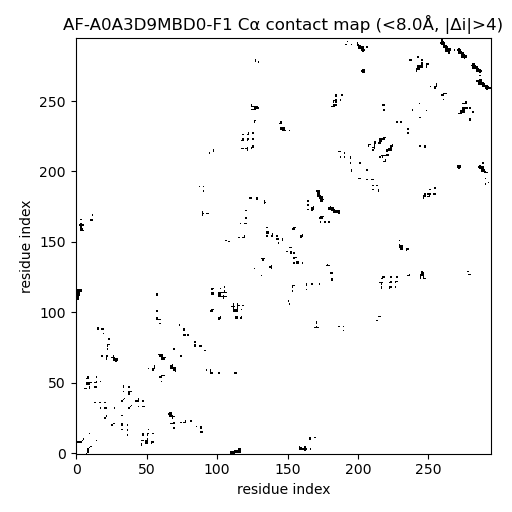 . GLY A 1 272 ? 7.291 -3.351 -22.944 1.00 91.75 272 GLY A CA 1
ATOM 2119 C C . GLY A 1 272 ? 8.137 -2.680 -21.875 1.00 91.75 272 GLY A C 1
ATOM 2120 O O . GLY A 1 272 ? 8.593 -1.558 -22.086 1.00 91.75 272 GLY A O 1
ATOM 2121 N N . TYR A 1 273 ? 8.355 -3.376 -20.768 1.00 94.88 273 TYR A N 1
ATOM 2122 C CA . TYR A 1 273 ? 9.151 -2.869 -19.658 1.00 94.88 273 TYR A CA 1
ATOM 2123 C C . TYR A 1 273 ? 10.368 -3.739 -19.411 1.00 94.88 273 TYR A C 1
ATOM 2125 O O . TYR A 1 273 ? 10.369 -4.945 -19.675 1.00 94.88 273 TYR A O 1
ATOM 2133 N N . SER A 1 274 ? 11.403 -3.099 -18.890 1.00 94.12 274 SER A N 1
ATOM 2134 C CA . SER A 1 274 ? 12.661 -3.726 -18.529 1.00 94.12 274 SER A CA 1
ATOM 2135 C C . SER A 1 274 ? 12.739 -3.832 -17.011 1.00 94.12 274 SER A C 1
ATOM 2137 O O . SER A 1 274 ? 12.475 -2.875 -16.285 1.00 94.12 274 SER A O 1
ATOM 2139 N N . PHE A 1 275 ? 13.099 -5.000 -16.507 1.00 94.75 275 PHE A N 1
ATOM 2140 C CA . PHE A 1 275 ? 13.346 -5.173 -15.087 1.00 94.75 275 PHE A CA 1
ATOM 2141 C C . PHE A 1 275 ? 14.727 -4.625 -14.710 1.00 94.75 275 PHE A C 1
ATOM 2143 O O . PHE A 1 275 ? 15.696 -4.807 -15.453 1.00 94.75 275 PHE A O 1
ATOM 2150 N N . THR A 1 276 ? 14.830 -4.054 -13.514 1.00 92.75 276 THR A N 1
ATOM 2151 C CA . THR A 1 276 ? 16.065 -3.476 -12.973 1.00 92.75 276 THR A CA 1
ATOM 2152 C C . THR A 1 276 ? 16.580 -4.299 -11.799 1.00 92.75 276 THR A C 1
ATOM 2154 O O . THR A 1 276 ? 15.867 -4.531 -10.821 1.00 92.75 276 THR A O 1
ATOM 2157 N N . GLY A 1 277 ? 17.834 -4.736 -11.898 1.00 88.56 277 GLY A N 1
ATOM 2158 C CA . GLY A 1 277 ? 18.556 -5.462 -10.858 1.00 88.56 277 GLY A CA 1
ATOM 2159 C C . GLY A 1 277 ? 19.559 -4.589 -10.101 1.00 88.56 277 GLY A C 1
ATOM 2160 O O . GLY A 1 277 ? 19.478 -3.361 -10.086 1.00 88.56 277 GLY A O 1
ATOM 2161 N N . PHE A 1 278 ? 20.530 -5.251 -9.471 1.00 85.88 278 PHE A N 1
ATOM 2162 C CA . PHE A 1 278 ? 21.576 -4.613 -8.670 1.00 85.88 278 PHE A CA 1
ATOM 2163 C C . PHE A 1 278 ? 22.329 -3.519 -9.445 1.00 85.88 278 PHE A C 1
ATOM 2165 O O . PHE A 1 278 ? 22.710 -3.720 -10.603 1.00 85.88 278 PHE A O 1
ATOM 2172 N N . ALA A 1 279 ? 22.583 -2.385 -8.781 1.00 80.31 279 ALA A N 1
ATOM 2173 C CA . ALA A 1 279 ? 23.285 -1.226 -9.337 1.00 80.31 279 ALA A CA 1
ATOM 2174 C C . ALA A 1 279 ? 22.619 -0.639 -10.598 1.00 80.31 279 ALA A C 1
ATOM 2176 O O . ALA A 1 279 ? 23.306 -0.192 -11.518 1.00 80.31 279 ALA A O 1
ATOM 2177 N N . GLY A 1 280 ? 21.284 -0.689 -10.668 1.00 78.81 280 GLY A N 1
ATOM 2178 C CA . GLY A 1 280 ? 20.510 -0.111 -11.770 1.00 78.81 280 GLY A CA 1
ATOM 2179 C C . GLY A 1 280 ? 20.647 -0.853 -13.102 1.00 78.81 280 GLY A C 1
ATOM 2180 O O . GLY A 1 280 ? 20.278 -0.314 -14.144 1.00 78.81 280 GLY A O 1
ATOM 2181 N N . ARG A 1 281 ? 21.199 -2.073 -13.109 1.00 83.56 281 ARG A N 1
ATOM 2182 C CA . ARG A 1 281 ? 21.428 -2.818 -14.351 1.00 83.56 281 ARG A CA 1
ATOM 2183 C C . ARG A 1 281 ? 20.117 -3.416 -14.870 1.00 83.56 281 ARG A C 1
ATOM 2185 O O . ARG A 1 281 ? 19.508 -4.203 -14.139 1.00 83.56 281 ARG A O 1
ATOM 2192 N N . PRO A 1 282 ? 19.701 -3.121 -16.116 1.00 85.31 282 PRO A N 1
ATOM 2193 C CA . PRO A 1 282 ? 18.616 -3.860 -16.740 1.00 85.31 282 PRO A CA 1
ATOM 2194 C C . PRO A 1 282 ? 19.078 -5.300 -16.981 1.00 85.31 282 PRO A C 1
ATOM 2196 O O . PRO A 1 282 ? 20.210 -5.520 -17.416 1.00 85.31 282 PRO A O 1
ATOM 2199 N N . TRP A 1 283 ? 18.229 -6.278 -16.676 1.00 83.81 283 TRP A N 1
ATOM 2200 C CA . TRP A 1 283 ? 18.590 -7.700 -16.821 1.00 83.81 283 TRP A CA 1
ATOM 2201 C C . TRP A 1 283 ? 17.686 -8.493 -17.769 1.00 83.81 283 TRP A C 1
ATOM 2203 O O . TRP A 1 283 ? 18.165 -9.441 -18.381 1.00 83.81 283 TRP A O 1
ATOM 2213 N N . ASP A 1 284 ? 16.419 -8.109 -17.926 1.00 89.56 284 ASP A N 1
ATOM 2214 C CA . ASP A 1 284 ? 15.448 -8.806 -18.771 1.00 89.56 284 ASP A CA 1
ATOM 2215 C C . ASP A 1 284 ? 14.282 -7.864 -19.118 1.00 89.56 284 ASP A C 1
ATOM 2217 O O . ASP A 1 284 ? 14.072 -6.856 -18.433 1.00 89.56 284 ASP A O 1
ATOM 2221 N N . ARG A 1 285 ? 13.543 -8.171 -20.184 1.00 92.94 285 ARG A N 1
ATOM 2222 C CA . ARG A 1 285 ? 12.443 -7.357 -20.717 1.00 92.94 285 ARG A CA 1
ATOM 2223 C C . ARG A 1 285 ? 11.211 -8.222 -20.935 1.00 92.94 285 ARG A C 1
ATOM 2225 O O . ARG A 1 285 ? 11.317 -9.352 -21.392 1.00 92.94 285 ARG A O 1
ATOM 2232 N N . PHE A 1 286 ? 10.030 -7.655 -20.721 1.00 96.19 286 PHE A N 1
ATOM 2233 C CA . PHE A 1 286 ? 8.772 -8.306 -21.067 1.00 96.19 286 PHE A CA 1
ATOM 2234 C C . PHE A 1 286 ? 7.827 -7.364 -21.807 1.00 96.19 286 PHE A C 1
ATOM 2236 O O . PHE A 1 286 ? 7.845 -6.145 -21.639 1.00 96.19 286 PHE A O 1
ATOM 2243 N N . THR A 1 287 ? 6.991 -7.956 -22.651 1.00 97.12 287 THR A N 1
ATOM 2244 C CA . THR A 1 287 ? 5.948 -7.246 -23.411 1.00 97.12 287 THR A CA 1
ATOM 2245 C C . THR A 1 287 ? 4.554 -7.737 -23.062 1.00 97.12 287 THR A C 1
ATOM 2247 O O . THR A 1 287 ? 3.582 -7.035 -23.317 1.00 97.12 287 THR A O 1
ATOM 2250 N N . HIS A 1 288 ? 4.464 -8.931 -22.475 1.00 97.12 288 HIS A N 1
ATOM 2251 C CA . HIS A 1 288 ? 3.233 -9.557 -22.032 1.00 97.12 288 HIS A CA 1
ATOM 2252 C C . HIS A 1 288 ? 3.470 -10.274 -20.707 1.00 97.12 288 HIS A C 1
ATOM 2254 O O . HIS A 1 288 ? 4.582 -10.723 -20.411 1.00 97.12 288 HIS A O 1
ATOM 2260 N N . ILE A 1 289 ? 2.402 -10.371 -19.928 1.00 97.81 289 ILE A N 1
ATOM 2261 C CA . ILE A 1 289 ? 2.351 -11.095 -18.665 1.00 97.81 289 ILE A CA 1
ATOM 2262 C C . ILE A 1 289 ? 1.156 -12.043 -18.689 1.00 97.81 289 ILE A C 1
ATOM 2264 O O . ILE A 1 289 ? 0.054 -11.659 -19.080 1.00 97.81 289 ILE A O 1
ATOM 2268 N N . THR A 1 290 ? 1.375 -13.279 -18.261 1.00 98.00 290 THR A N 1
ATOM 2269 C CA . THR A 1 290 ? 0.328 -14.282 -18.060 1.00 98.00 290 THR A CA 1
ATOM 2270 C C . THR A 1 290 ? 0.130 -14.509 -16.569 1.00 98.00 290 THR A C 1
ATOM 2272 O O . THR A 1 290 ? 1.104 -14.571 -15.827 1.00 98.00 290 THR A O 1
ATOM 2275 N N . TYR A 1 291 ? -1.118 -14.626 -16.129 1.00 97.44 291 TYR A N 1
ATOM 2276 C CA . TYR A 1 291 ? -1.492 -14.983 -14.767 1.00 97.44 291 TYR A CA 1
ATOM 2277 C C . TYR A 1 291 ? -1.929 -16.446 -14.724 1.00 97.44 291 TYR A C 1
ATOM 2279 O O . TYR A 1 291 ? -2.791 -16.868 -15.495 1.00 97.44 291 TYR A O 1
ATOM 2287 N N . HIS A 1 292 ? -1.316 -17.221 -13.833 1.00 94.50 292 HIS A N 1
ATOM 2288 C CA . HIS A 1 292 ? -1.548 -18.661 -13.710 1.00 94.50 292 HIS A CA 1
ATOM 2289 C C . HIS A 1 292 ? -2.536 -19.024 -12.589 1.00 94.50 292 HIS A C 1
ATOM 2291 O O . HIS A 1 292 ? -2.915 -20.187 -12.477 1.00 94.50 292 HIS A O 1
ATOM 2297 N N . GLY A 1 293 ? -2.986 -18.043 -11.798 1.00 82.50 293 GLY A N 1
ATOM 2298 C CA . GLY A 1 293 ? -3.840 -18.248 -10.624 1.00 82.50 293 GLY A CA 1
ATOM 2299 C C . GLY A 1 293 ? -3.070 -18.164 -9.303 1.00 82.50 293 GLY A C 1
ATOM 2300 O O . GLY A 1 293 ? -1.859 -17.946 -9.279 1.00 82.50 293 GLY A O 1
ATOM 2301 N N . GLU A 1 294 ? -3.790 -18.278 -8.186 1.00 68.88 294 GLU A N 1
ATOM 2302 C CA . GLU A 1 294 ? -3.179 -18.399 -6.856 1.00 68.88 294 GLU A CA 1
ATOM 2303 C C . GLU A 1 294 ? -2.713 -19.847 -6.628 1.00 68.88 294 GLU A C 1
ATOM 2305 O O . GLU A 1 294 ? -3.428 -20.787 -6.978 1.00 68.88 294 GLU A O 1
ATOM 2310 N N . ALA A 1 295 ? -1.500 -20.006 -6.087 1.00 51.56 295 ALA A N 1
ATOM 2311 C CA . ALA A 1 295 ? -0.936 -21.290 -5.667 1.00 51.56 295 ALA A CA 1
ATOM 2312 C C . ALA A 1 295 ? -1.332 -21.629 -4.225 1.00 51.56 295 ALA A C 1
ATOM 2314 O O . ALA A 1 295 ? -1.393 -20.681 -3.405 1.00 51.56 295 ALA A O 1
#

Secondary structure (DSSP, 8-state):
--TT-HHHH--HHHHHHHHHHHHHH-SB-HHHHHHHH--TTTS-HHHHHHHHHHHHHTTSEEEETTEEEE-GGGGGGGGS-HHHHHHHHHHHHHHHHHSHHHHTTTT-SSS-TTHHHHHHHHHHHHS-TTT---SHHHHHHHHHHHB--GGG----SHHHHHHHHHHHHHTTSEE-SSS-EE-THHHHHHHHHHHHTT-SEEEHHHHHHHHHHHSTTSTT-HHHHHHHTTB-TTTS----TTBPPHHHHHHHHHHHHTTSEEEE--TT-S--EEEE-GGG-EEEEESEEEE----

Nearest PDB structures (foldseek):
  8bif-assembly2_C  TM=3.710E-01  e=9.794E-02  Photorhabdus laumondii subsp. laumondii TTO1
  8bif-assembly2_D-2  TM=3.898E-01  e=1.453E-01  Photorhabdus laumondii subsp. laumondii TTO1
  2g7u-assembly1_A  TM=2.892E-01  e=9.000E-01  Rhodococcus jostii RHA1

Mean predicted aligned error: 4.8 Å